Protein 5ZHZ (pdb70)

Foldseek 3Di:
DFEFAEDEPPCVVVLCVVLVGQAYEYEQDDLADLDQRDADPCQVVLQPDPHAYEYEQRQQQALLEPDCVRNVSSLVNQQSSQVNCVSNNHQEYEYEQHAYQDLVCLLSSLVSVQVSLVVHDHPHAYAYEAAQADGRGCHQDLVSVLVSCVRCLVSRHHYEYEPLRCQNSLHDLQCVLVSNCVRNVAHAEYAQFAAQDGGNNRDRHTAQQPPHDDPVVSSLVSCLSRVHYYYHHHDSPRSSVSRVVSCVSNVD

B-factor: mean 19.81, std 9.83, range [9.81, 64.37]

Organism: Mycobacterium tuberculosis (strain ATCC 25618 / H37Rv) (NCBI:txid83332)

Structure (mmCIF, N/CA/C/O backbone):
data_5ZHZ
#
_entry.id   5ZHZ
#
_cell.length_a   48.638
_cell.length_b   55.269
_cell.length_c   102.939
_cell.angle_alpha   90.00
_cell.angle_beta   90.00
_cell.angle_gamma   90.00
#
_symmetry.space_group_name_H-M   'P 21 21 21'
#
loop_
_entity.id
_entity.type
_entity.pdbx_description
1 polymer 'Probable endonuclease 4'
2 non-polymer 'SULFATE ION'
3 non-polymer 'ZINC ION'
4 water water
#
loop_
_atom_site.group_PDB
_atom_site.id
_atom_site.type_symbol
_atom_site.label_atom_id
_atom_site.label_alt_id
_atom_site.label_comp_id
_atom_site.label_asym_id
_atom_site.label_entity_id
_atom_site.label_seq_id
_atom_site.pdbx_PDB_ins_code
_atom_site.Cartn_x
_atom_site.Cartn_y
_atom_site.Cartn_z
_atom_site.occupancy
_atom_site.B_iso_or_equiv
_atom_site.auth_seq_id
_atom_site.auth_comp_id
_atom_site.auth_asym_id
_atom_site.auth_atom_id
_atom_site.pdbx_PDB_model_num
ATOM 1 N N . MET A 1 1 ? 17.089 -0.246 7.029 1.00 17.43 1 MET A N 1
ATOM 2 C CA . MET A 1 1 ? 18.186 -0.684 7.904 1.00 16.01 1 MET A CA 1
ATOM 3 C C . MET A 1 1 ? 19.212 -1.469 7.092 1.00 14.54 1 MET A C 1
ATOM 4 O O . MET A 1 1 ? 18.910 -1.931 5.987 1.00 16.15 1 MET A O 1
ATOM 9 N N . LEU A 1 2 ? 20.408 -1.646 7.625 1.00 13.18 2 LEU A N 1
ATOM 10 C CA . LEU A 1 2 ? 21.419 -2.482 6.996 1.00 13.14 2 LEU A CA 1
ATOM 11 C C . LEU A 1 2 ? 21.018 -3.945 7.178 1.00 12.68 2 LEU A C 1
ATOM 12 O O . LEU A 1 2 ? 20.557 -4.352 8.269 1.00 13.41 2 LEU A O 1
ATOM 17 N N . ILE A 1 3 ? 21.179 -4.727 6.117 1.00 12.66 3 ILE A N 1
ATOM 18 C CA . ILE A 1 3 ? 20.800 -6.122 6.129 1.00 12.54 3 ILE A CA 1
ATOM 19 C C . ILE A 1 3 ? 21.971 -6.933 5.615 1.00 11.69 3 ILE A C 1
ATOM 20 O O . ILE A 1 3 ? 22.517 -6.600 4.539 1.00 12.35 3 ILE A O 1
ATOM 25 N N . GLY A 1 4 ? 22.352 -7.987 6.329 1.00 11.89 4 GLY A N 1
ATOM 26 C CA . GLY A 1 4 ? 23.472 -8.801 5.909 1.00 11.95 4 GLY A CA 1
ATOM 27 C C . GLY A 1 4 ? 23.348 -10.204 6.470 1.00 11.02 4 GLY A C 1
ATOM 28 O O . GLY A 1 4 ? 22.252 -10.722 6.683 1.00 11.47 4 GLY A O 1
ATOM 29 N N . SER A 1 5 ? 24.492 -10.831 6.679 1.00 11.71 5 SER A N 1
ATOM 30 C CA . SER A 1 5 ? 24.497 -12.266 6.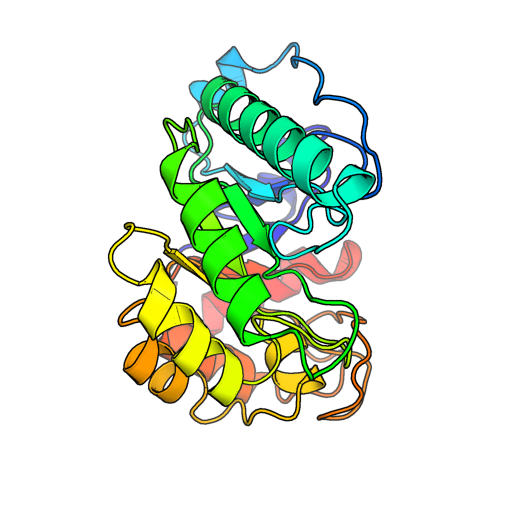914 1.00 12.19 5 SER A CA 1
ATOM 31 C C . SER A 1 5 ? 25.688 -12.656 7.783 1.00 10.96 5 SER A C 1
ATOM 32 O O . SER A 1 5 ? 26.695 -11.944 7.891 1.00 11.87 5 SER A O 1
ATOM 35 N N . HIS A 1 6 ? 25.573 -13.841 8.371 1.00 10.76 6 HIS A N 1
ATOM 36 C CA . HIS A 1 6 ? 26.704 -14.473 9.003 1.00 12.41 6 HIS A CA 1
ATOM 37 C C . HIS A 1 6 ? 27.483 -15.258 7.976 1.00 13.26 6 HIS A C 1
ATOM 38 O O . HIS A 1 6 ? 26.917 -16.194 7.388 1.00 16.92 6 HIS A O 1
ATOM 45 N N . VAL A 1 7 ? 28.783 -14.926 7.825 1.00 12.40 7 VAL A N 1
ATOM 46 C CA . VAL A 1 7 ? 29.671 -15.439 6.778 1.00 13.81 7 VAL A CA 1
ATOM 47 C C . VAL A 1 7 ? 30.865 -16.119 7.422 1.00 13.97 7 VAL A C 1
ATOM 48 O O . VAL A 1 7 ? 31.137 -15.976 8.615 1.00 13.54 7 VAL A O 1
ATOM 52 N N . SER A 1 8 ? 31.550 -16.896 6.601 1.00 15.57 8 SER A N 1
ATOM 53 C CA . SER A 1 8 ? 32.767 -17.505 7.050 1.00 16.90 8 SER A CA 1
ATOM 54 C C . SER A 1 8 ? 33.796 -16.429 7.414 1.00 17.41 8 SER A C 1
ATOM 55 O O . SER A 1 8 ? 33.815 -15.338 6.826 1.00 18.26 8 SER A O 1
ATOM 58 N N . PRO A 1 9 ? 34.699 -16.722 8.351 1.00 17.40 9 PRO A N 1
ATOM 59 C CA . PRO A 1 9 ? 35.739 -15.746 8.698 1.00 18.50 9 PRO A CA 1
ATOM 60 C C . PRO A 1 9 ? 36.795 -15.556 7.631 1.00 17.19 9 PRO A C 1
ATOM 61 O O . PRO A 1 9 ? 37.639 -14.676 7.794 1.00 18.55 9 PRO A O 1
ATOM 65 N N . THR A 1 10 ? 36.772 -16.337 6.564 1.00 15.70 10 THR A N 1
ATOM 66 C CA . THR A 1 10 ? 37.912 -16.361 5.656 1.00 16.60 10 THR A CA 1
ATOM 67 C C . THR A 1 10 ? 38.142 -15.040 4.915 1.00 16.71 10 THR A C 1
ATOM 68 O O . THR A 1 10 ? 39.274 -14.557 4.827 1.00 18.93 10 THR A O 1
ATOM 72 N N . ASP A 1 11 ? 37.106 -14.421 4.387 1.00 16.09 11 ASP A N 1
ATOM 73 C CA . ASP A 1 11 ? 37.283 -13.198 3.603 1.00 15.53 11 ASP A CA 1
ATOM 74 C C . ASP A 1 11 ? 35.975 -12.439 3.674 1.00 15.26 11 ASP A C 1
ATOM 75 O O . ASP A 1 11 ? 35.174 -12.458 2.739 1.00 15.60 11 ASP A O 1
ATOM 80 N N . PRO A 1 12 ? 35.702 -11.801 4.811 1.00 16.37 12 PRO A N 1
ATOM 81 C CA . PRO A 1 12 ? 34.379 -11.193 5.020 1.00 17.50 12 PRO A CA 1
ATOM 82 C C . PRO A 1 12 ? 33.999 -10.198 3.941 1.00 18.16 12 PRO A C 1
ATOM 83 O O . PRO A 1 12 ? 32.820 -10.106 3.566 1.00 18.75 12 PRO A O 1
ATOM 87 N N . LEU A 1 13 ? 34.955 -9.438 3.433 1.00 19.09 13 LEU A N 1
ATOM 88 C CA . LEU A 1 13 ? 34.594 -8.424 2.456 1.00 21.61 13 LEU A CA 1
ATOM 89 C C . LEU A 1 13 ? 34.132 -9.078 1.148 1.00 19.25 13 LEU A C 1
ATOM 90 O O . LEU A 1 13 ? 33.167 -8.626 0.527 1.00 18.81 13 LEU A O 1
ATOM 95 N N . ALA A 1 14 ? 34.785 -10.163 0.711 1.00 17.06 14 ALA A N 1
ATOM 96 C CA . ALA A 1 14 ? 34.346 -10.833 -0.519 1.00 16.07 14 ALA A CA 1
ATOM 97 C C . ALA A 1 14 ? 33.008 -11.521 -0.316 1.00 15.79 14 ALA A C 1
ATOM 98 O O . ALA A 1 14 ? 32.127 -11.461 -1.183 1.00 16.13 14 ALA A O 1
ATOM 100 N N . ALA A 1 15 ? 32.828 -12.157 0.836 1.00 15.46 15 ALA A N 1
ATOM 101 C CA . ALA A 1 15 ? 31.549 -12.794 1.111 1.00 15.99 15 ALA A CA 1
ATOM 102 C C . ALA A 1 15 ? 30.419 -11.782 1.149 1.00 16.05 15 ALA A C 1
ATOM 103 O O . ALA A 1 15 ? 29.334 -12.033 0.608 1.00 15.85 15 ALA A O 1
ATOM 105 N N . ALA A 1 16 ? 30.649 -10.625 1.767 1.00 15.02 16 ALA A N 1
ATOM 106 C CA . ALA A 1 16 ? 29.595 -9.623 1.832 1.00 15.76 16 ALA A CA 1
ATOM 107 C C . ALA A 1 16 ? 29.169 -9.224 0.429 1.00 16.00 16 ALA A C 1
ATOM 108 O O . ALA A 1 16 ? 27.976 -9.084 0.137 1.00 16.08 16 ALA A O 1
ATOM 110 N N . GLU A 1 17 ? 30.147 -8.975 -0.443 1.00 15.86 17 GLU A N 1
ATOM 111 C CA . GLU A 1 17 ? 29.797 -8.559 -1.793 1.00 16.72 17 GLU A CA 1
ATOM 112 C C . GLU A 1 17 ? 29.073 -9.663 -2.541 1.00 16.73 17 GLU A C 1
ATOM 113 O O . GLU A 1 17 ? 28.091 -9.389 -3.241 1.00 18.22 17 GLU A O 1
ATOM 119 N N . ALA A 1 18 ? 29.506 -10.911 -2.369 1.00 16.39 18 ALA A N 1
ATOM 120 C CA . ALA A 1 18 ? 28.816 -12.010 -3.037 1.00 18.29 18 ALA A CA 1
ATOM 121 C C . ALA A 1 18 ? 27.379 -12.155 -2.565 1.00 18.77 18 ALA A C 1
ATOM 122 O O . ALA A 1 18 ? 26.509 -12.539 -3.343 1.00 20.75 18 ALA A O 1
ATOM 124 N N . GLU A 1 19 ? 27.095 -11.829 -1.316 1.00 16.33 19 GLU A N 1
ATOM 125 C CA . GLU A 1 19 ? 25.752 -12.000 -0.772 1.00 16.35 19 GLU A CA 1
ATOM 126 C C . GLU A 1 19 ? 24.912 -10.743 -0.831 1.00 15.18 19 GLU A C 1
ATOM 127 O O . GLU A 1 19 ? 23.751 -10.797 -0.424 1.00 14.99 19 GLU A O 1
ATOM 133 N N . GLY A 1 20 ? 25.450 -9.635 -1.338 1.00 14.33 20 GLY A N 1
ATOM 134 C CA . GLY A 1 20 ? 24.733 -8.371 -1.299 1.00 15.02 20 GLY A CA 1
ATOM 135 C C . GLY A 1 20 ? 24.468 -7.902 0.110 1.00 14.11 20 GLY A C 1
ATOM 136 O O . GLY A 1 20 ? 23.438 -7.263 0.376 1.00 14.73 20 GLY A O 1
ATOM 137 N N . ALA A 1 21 ? 25.390 -8.183 1.026 1.00 13.32 21 ALA A N 1
ATOM 138 C CA . ALA A 1 21 ? 25.237 -7.840 2.446 1.00 12.74 21 ALA A CA 1
ATOM 139 C C . ALA A 1 21 ? 25.832 -6.468 2.736 1.00 13.77 21 ALA A C 1
ATOM 140 O O . ALA A 1 21 ? 26.934 -6.158 2.281 1.00 15.99 21 ALA A O 1
ATOM 142 N N . ASP A 1 22 ? 25.106 -5.674 3.525 1.00 12.91 22 ASP A N 1
ATOM 143 C CA . ASP A 1 22 ? 25.574 -4.378 3.986 1.00 14.29 22 ASP A CA 1
ATOM 144 C C . ASP A 1 22 ? 26.386 -4.474 5.241 1.00 13.69 22 ASP A C 1
ATOM 145 O O . ASP A 1 22 ? 27.024 -3.507 5.622 1.00 16.48 22 ASP A O 1
ATOM 150 N N . VAL A 1 23 ? 26.272 -5.580 5.950 1.00 12.79 23 VAL A N 1
ATOM 151 C CA . VAL A 1 23 ? 26.946 -5.840 7.214 1.00 13.01 23 VAL A CA 1
ATOM 152 C C . VAL A 1 23 ? 27.148 -7.338 7.240 1.00 12.13 23 VAL A C 1
ATOM 153 O O . VAL A 1 23 ? 26.418 -8.091 6.584 1.00 11.86 23 VAL A O 1
ATOM 157 N N . VAL A 1 24 ? 28.131 -7.790 8.011 1.00 11.78 24 VAL A N 1
ATOM 158 C CA . VAL A 1 24 ? 28.299 -9.232 8.192 1.00 11.90 24 VAL A CA 1
ATOM 159 C C . VAL A 1 24 ? 28.589 -9.534 9.652 1.00 11.72 24 VAL A C 1
ATOM 160 O O . VAL A 1 24 ? 28.945 -8.640 10.428 1.00 12.45 24 VAL A O 1
ATOM 164 N N . GLN A 1 25 ? 28.457 -10.807 10.010 1.00 10.97 25 GLN A N 1
ATOM 165 C CA . GLN A 1 25 ? 28.844 -11.282 11.330 1.00 10.75 25 GLN A CA 1
ATOM 166 C C . GLN A 1 25 ? 29.722 -12.517 11.140 1.00 10.93 25 GLN A C 1
ATOM 167 O O . GLN A 1 25 ? 29.451 -13.336 10.250 1.00 11.77 25 GLN A O 1
ATOM 173 N N . ILE A 1 26 ? 30.787 -12.627 11.941 1.00 11.02 26 ILE A N 1
ATOM 174 C CA . ILE A 1 26 ? 31.708 -13.758 11.876 1.00 11.40 26 ILE A CA 1
ATOM 175 C C . ILE A 1 26 ? 32.039 -14.239 13.280 1.00 11.43 26 ILE A C 1
ATOM 176 O O . ILE A 1 26 ? 31.910 -13.497 14.266 1.00 11.99 26 ILE A O 1
ATOM 181 N N . PHE A 1 27 ? 32.502 -15.471 13.356 1.00 12.20 27 PHE A N 1
ATOM 182 C CA . PHE A 1 27 ? 33.309 -15.937 14.478 1.00 12.74 27 PHE A CA 1
ATOM 183 C C . PHE A 1 27 ? 34.770 -15.699 14.185 1.00 13.20 27 PHE A C 1
ATOM 184 O O . PHE A 1 27 ? 35.226 -15.753 13.038 1.00 15.30 27 PHE A O 1
ATOM 192 N N . LEU A 1 28 ? 35.544 -15.442 15.249 1.00 13.27 28 LEU A N 1
ATOM 193 C CA . LEU A 1 28 ? 36.976 -15.254 15.048 1.00 16.18 28 LEU A CA 1
ATOM 194 C C . LEU A 1 28 ? 37.711 -16.577 14.880 1.00 20.24 28 LEU A C 1
ATOM 195 O O . LEU A 1 28 ? 38.723 -16.613 14.161 1.00 23.10 28 LEU A O 1
ATOM 200 N N . GLY A 1 29 ? 37.199 -17.654 15.477 1.00 21.43 29 GLY A N 1
ATOM 201 C CA . GLY A 1 29 ? 37.843 -18.952 15.540 1.00 22.73 29 GLY A CA 1
ATOM 202 C C . GLY A 1 29 ? 36.779 -19.996 15.334 1.00 23.47 29 GLY A C 1
ATOM 203 O O . GLY A 1 29 ? 35.694 -19.724 14.809 1.00 24.87 29 GLY A O 1
ATOM 204 N N . ASN A 1 30 ? 37.061 -21.190 15.788 1.00 23.19 30 ASN A N 1
ATOM 205 C CA . ASN A 1 30 ? 36.076 -22.248 15.723 1.00 23.24 30 ASN A CA 1
ATOM 206 C C . ASN A 1 30 ? 34.980 -21.863 16.686 1.00 23.35 30 ASN A C 1
ATOM 207 O O . ASN A 1 30 ? 35.271 -21.562 17.838 1.00 23.48 30 ASN A O 1
ATOM 212 N N . PRO A 1 31 ? 33.713 -21.857 16.264 1.00 23.08 31 PRO A N 1
ATOM 213 C CA . PRO A 1 31 ? 32.652 -21.436 17.180 1.00 23.46 31 PRO A CA 1
ATOM 214 C C . PRO A 1 31 ? 32.569 -22.234 18.488 1.00 24.15 31 PRO A C 1
ATOM 215 O O . PRO A 1 31 ? 32.106 -21.689 19.497 1.00 25.33 31 PRO A O 1
ATOM 219 N N . GLN A 1 32 ? 33.041 -23.480 18.521 1.00 24.66 32 GLN A N 1
ATOM 220 C CA . GLN A 1 32 ? 32.906 -24.401 19.657 1.00 29.34 32 GLN A CA 1
ATOM 221 C C . GLN A 1 32 ? 34.202 -24.605 20.429 1.00 31.76 32 GLN A C 1
ATOM 222 O O . GLN A 1 32 ? 34.323 -25.596 21.168 1.00 33.51 32 GLN A O 1
ATOM 228 N N . SER A 1 33 ? 35.168 -23.714 20.281 1.00 31.52 33 SER A N 1
ATOM 229 C CA . SER A 1 33 ? 36.486 -23.953 20.840 1.00 30.22 33 SER A CA 1
ATOM 230 C C . SER A 1 33 ? 36.801 -22.994 21.992 1.00 25.59 33 SER A C 1
ATOM 231 O O . SER A 1 33 ? 36.289 -21.887 22.056 1.00 24.60 33 SER A O 1
ATOM 234 N N . TRP A 1 34 ? 37.674 -23.453 22.882 1.00 22.30 34 TRP A N 1
ATOM 235 C CA . TRP A 1 34 ? 38.176 -22.666 24.010 1.00 20.13 34 TRP A CA 1
ATOM 236 C C . TRP A 1 34 ? 39.526 -22.047 23.746 1.00 19.44 34 TRP A C 1
ATOM 237 O O . TRP A 1 34 ? 40.073 -21.401 24.644 1.00 20.56 34 TRP A O 1
ATOM 248 N N . LYS A 1 35 ? 40.084 -22.213 22.553 1.00 19.49 35 LYS A N 1
ATOM 249 C CA . LYS A 1 35 ? 41.378 -21.617 22.247 1.00 21.00 35 LYS A CA 1
ATOM 250 C C . LYS A 1 35 ? 41.233 -20.124 22.009 1.00 20.66 35 LYS A C 1
ATOM 251 O O . LYS A 1 35 ? 40.224 -19.651 21.458 1.00 20.92 35 LYS A O 1
ATOM 257 N N . ALA A 1 36 ? 42.229 -19.373 22.433 1.00 20.72 36 ALA A N 1
ATOM 258 C CA . ALA A 1 36 ? 42.133 -17.925 22.270 1.00 21.14 36 ALA A CA 1
ATOM 259 C C . ALA A 1 36 ? 42.079 -17.566 20.781 1.00 20.62 36 ALA A C 1
ATOM 260 O O . ALA A 1 36 ? 42.752 -18.206 19.966 1.00 20.64 36 ALA A O 1
ATOM 262 N N . PRO A 1 37 ? 41.320 -16.537 20.394 1.00 19.63 37 PRO A N 1
ATOM 263 C CA . PRO A 1 37 ? 41.307 -16.124 18.983 1.00 20.14 37 PRO A CA 1
ATOM 264 C C . PRO A 1 37 ? 42.695 -15.684 18.579 1.00 21.41 37 PRO A C 1
ATOM 265 O O . PRO A 1 37 ? 43.412 -15.049 19.363 1.00 22.27 37 PRO A O 1
ATOM 269 N N . LYS A 1 38 ? 43.077 -16.044 17.358 1.00 22.05 38 LYS A N 1
ATOM 270 C CA . LYS A 1 38 ? 44.408 -15.832 16.781 1.00 24.45 38 LYS A CA 1
ATOM 271 C C . LYS A 1 38 ? 44.428 -14.511 16.009 1.00 22.49 38 LYS A C 1
ATOM 272 O O . LYS A 1 38 ? 43.442 -14.163 15.354 1.00 21.65 38 LYS A O 1
ATOM 278 N N . PRO A 1 39 ? 45.498 -13.728 16.051 1.00 22.54 39 PRO A N 1
ATOM 279 C CA . PRO A 1 39 ? 45.541 -12.496 15.229 1.00 21.99 39 PRO A CA 1
ATOM 280 C C . PRO A 1 39 ? 45.472 -12.814 13.746 1.00 20.66 39 PRO A C 1
ATOM 281 O O . PRO A 1 39 ? 45.856 -13.903 13.300 1.00 22.31 39 PRO A O 1
ATOM 285 N N . ARG A 1 40 ? 44.923 -11.876 12.983 1.00 18.60 40 ARG A N 1
ATOM 286 C CA . ARG A 1 40 ? 44.720 -12.080 11.549 1.00 17.24 40 ARG A CA 1
ATOM 287 C C . ARG A 1 40 ? 45.683 -11.240 10.747 1.00 17.05 40 ARG A C 1
ATOM 288 O O . ARG A 1 40 ? 45.917 -10.087 11.074 1.00 17.31 40 ARG A O 1
ATOM 296 N N . ASP A 1 41 ? 46.195 -11.803 9.661 1.00 17.26 41 ASP A N 1
ATOM 297 C CA . ASP A 1 41 ? 47.093 -11.012 8.827 1.00 18.20 41 ASP A CA 1
ATOM 298 C C . ASP A 1 41 ? 46.380 -9.865 8.134 1.00 16.70 41 ASP A C 1
ATOM 299 O O . ASP A 1 41 ? 47.049 -8.906 7.732 1.00 17.96 41 ASP A O 1
ATOM 304 N N . ASP A 1 42 ? 45.057 -9.926 8.011 1.00 15.28 42 ASP A N 1
ATOM 305 C CA . ASP A 1 42 ? 44.290 -8.878 7.357 1.00 15.05 42 ASP A CA 1
ATOM 306 C C . ASP A 1 42 ? 43.682 -7.879 8.324 1.00 15.56 42 ASP A C 1
ATOM 307 O O . ASP A 1 42 ? 42.792 -7.124 7.920 1.00 15.55 42 ASP A O 1
ATOM 312 N N . ALA A 1 43 ? 44.133 -7.835 9.578 1.00 16.19 43 ALA A N 1
ATOM 313 C CA . ALA A 1 43 ? 43.447 -7.006 10.559 1.00 17.06 43 ALA A CA 1
ATOM 314 C C . ALA A 1 43 ? 43.389 -5.539 10.132 1.00 17.45 43 ALA A C 1
ATOM 315 O O . ALA A 1 43 ? 42.351 -4.888 10.282 1.00 17.95 43 ALA A O 1
ATOM 317 N N . ALA A 1 44 ? 44.509 -4.975 9.663 1.00 19.03 44 ALA A N 1
ATOM 318 C CA . ALA A 1 44 ? 44.504 -3.558 9.333 1.00 20.35 44 ALA A CA 1
ATOM 319 C C . ALA A 1 44 ? 43.524 -3.264 8.204 1.00 20.25 44 ALA A C 1
ATOM 320 O O . ALA A 1 44 ? 42.855 -2.221 8.209 1.00 21.16 44 ALA A O 1
ATOM 322 N N . ALA A 1 45 ? 43.423 -4.164 7.229 1.00 20.43 45 ALA A N 1
ATOM 323 C CA . ALA A 1 45 ? 42.485 -3.960 6.128 1.00 20.67 45 ALA A CA 1
ATOM 324 C C . ALA A 1 45 ? 41.043 -4.029 6.603 1.00 18.97 45 ALA A C 1
ATOM 325 O O . ALA A 1 45 ? 40.209 -3.218 6.200 1.00 20.43 45 ALA A O 1
ATOM 327 N N . LEU A 1 46 ? 40.727 -4.985 7.471 1.00 16.90 46 LEU A N 1
ATOM 328 C CA . LEU A 1 46 ? 39.377 -5.047 8.031 1.00 16.47 46 LEU A CA 1
ATOM 329 C C . LEU A 1 46 ? 39.077 -3.802 8.850 1.00 17.28 46 LEU A C 1
ATOM 330 O O . LEU A 1 46 ? 37.977 -3.236 8.773 1.00 18.01 46 LEU A O 1
ATOM 335 N N . LYS A 1 47 ? 40.043 -3.337 9.644 1.00 18.45 47 LYS A N 1
ATOM 336 C CA . LYS A 1 47 ? 39.774 -2.181 10.483 1.00 20.73 47 LYS A CA 1
ATOM 337 C C . LYS A 1 47 ? 39.546 -0.938 9.630 1.00 21.17 47 LYS A C 1
ATOM 338 O O . LYS A 1 47 ? 38.731 -0.084 9.982 1.00 21.89 47 LYS A O 1
ATOM 344 N N . ALA A 1 48 ? 40.262 -0.814 8.510 1.00 21.73 48 ALA A N 1
ATOM 345 C CA . ALA A 1 48 ? 40.110 0.347 7.643 1.00 23.09 48 ALA A CA 1
ATOM 346 C C . ALA A 1 48 ? 38.844 0.299 6.797 1.00 23.94 48 ALA A C 1
ATOM 347 O O . ALA A 1 48 ? 38.381 1.352 6.344 1.00 25.15 48 ALA A O 1
ATOM 349 N N . ALA A 1 49 ? 38.286 -0.879 6.552 1.00 23.99 49 ALA A N 1
ATOM 350 C CA . ALA A 1 49 ? 37.177 -1.010 5.615 1.00 24.15 49 ALA A CA 1
ATOM 351 C C . ALA A 1 49 ? 35.896 -0.433 6.218 1.00 22.87 49 ALA A C 1
ATOM 352 O O . ALA A 1 49 ? 35.708 -0.398 7.431 1.00 22.97 49 ALA A O 1
ATOM 354 N N . THR A 1 50 ? 34.988 -0.024 5.342 1.00 21.81 50 THR A N 1
ATOM 355 C CA . THR A 1 50 ? 33.749 0.557 5.809 1.00 22.82 50 THR A CA 1
ATOM 356 C C . THR A 1 50 ? 32.727 -0.492 6.220 1.00 20.94 50 THR A C 1
ATOM 357 O O . THR A 1 50 ? 31.852 -0.181 7.033 1.00 21.21 50 THR A O 1
ATOM 361 N N . LEU A 1 51 ? 32.826 -1.716 5.696 1.00 19.90 51 LEU A N 1
ATOM 362 C CA . LEU A 1 51 ? 31.841 -2.749 5.991 1.00 18.59 51 LEU A CA 1
ATOM 363 C C . LEU A 1 51 ? 31.775 -3.007 7.492 1.00 16.43 51 LEU A C 1
ATOM 364 O O . LEU A 1 51 ? 32.797 -3.364 8.083 1.00 17.11 51 LEU A O 1
ATOM 369 N N . PRO A 1 52 ? 30.614 -2.867 8.135 1.00 15.81 52 PRO A N 1
ATOM 370 C CA . PRO A 1 52 ? 30.526 -3.226 9.566 1.00 15.19 52 PRO A CA 1
ATOM 371 C C . PRO A 1 52 ? 30.575 -4.729 9.737 1.00 13.33 52 PRO A C 1
ATOM 372 O O . PRO A 1 52 ? 29.845 -5.467 9.081 1.00 13.33 52 PRO A O 1
ATOM 376 N N . ILE A 1 53 ? 31.426 -5.170 10.651 1.00 13.16 53 ILE A N 1
ATOM 377 C CA . ILE A 1 53 ? 31.628 -6.576 10.961 1.00 12.58 53 ILE A CA 1
ATOM 378 C C . ILE A 1 53 ? 31.266 -6.780 12.427 1.00 11.59 53 ILE A C 1
ATOM 379 O O . ILE A 1 53 ? 31.891 -6.188 13.330 1.00 12.45 53 ILE A O 1
ATOM 384 N N . TYR A 1 54 ? 30.268 -7.597 12.683 1.00 11.22 54 TYR A N 1
ATOM 385 C CA . TYR A 1 54 ? 29.897 -8.012 14.029 1.00 10.82 54 TYR A CA 1
ATOM 386 C C . TYR A 1 54 ? 30.644 -9.307 14.321 1.00 10.64 54 TYR A C 1
ATOM 387 O O . TYR A 1 54 ? 30.866 -10.126 13.418 1.00 11.55 54 TYR A O 1
ATOM 396 N N . VAL A 1 55 ? 31.023 -9.506 15.594 1.00 10.26 55 VAL A N 1
ATOM 397 C CA . VAL A 1 55 ? 31.741 -10.694 16.028 1.00 10.58 55 VAL A CA 1
ATOM 398 C C . VAL A 1 55 ? 30.879 -11.484 16.984 1.00 10.51 55 VAL A C 1
ATOM 399 O O . VAL A 1 55 ? 30.477 -10.956 18.032 1.00 11.66 55 VAL A O 1
ATOM 403 N N . HIS A 1 56 ? 30.612 -12.740 16.669 1.00 10.69 56 HIS A N 1
ATOM 404 C CA . HIS A 1 56 ? 29.926 -13.618 17.595 1.00 10.79 56 HIS A CA 1
ATOM 405 C C . HIS A 1 56 ? 30.941 -14.272 18.527 1.00 10.68 56 HIS A C 1
ATOM 406 O O . HIS A 1 56 ? 31.913 -14.868 18.052 1.00 11.58 56 HIS A O 1
ATOM 413 N N . ALA A 1 57 ? 30.757 -14.129 19.843 1.00 10.88 57 ALA A N 1
ATOM 414 C CA . ALA A 1 57 ? 31.664 -14.761 20.776 1.00 11.23 57 ALA A CA 1
ATOM 415 C C . ALA A 1 57 ? 31.427 -16.281 20.778 1.00 11.45 57 ALA A C 1
ATOM 416 O O . ALA A 1 57 ? 30.326 -16.743 20.474 1.00 11.47 57 ALA A O 1
ATOM 418 N N . PRO A 1 58 ? 32.443 -17.073 21.124 1.00 11.73 58 PRO A N 1
ATOM 419 C CA . PRO A 1 58 ? 32.302 -18.539 21.097 1.00 12.36 58 PRO A CA 1
ATOM 420 C C . PRO A 1 58 ? 31.092 -19.025 21.905 1.00 12.43 58 PRO A C 1
ATOM 421 O O . PRO A 1 58 ? 30.759 -18.500 22.969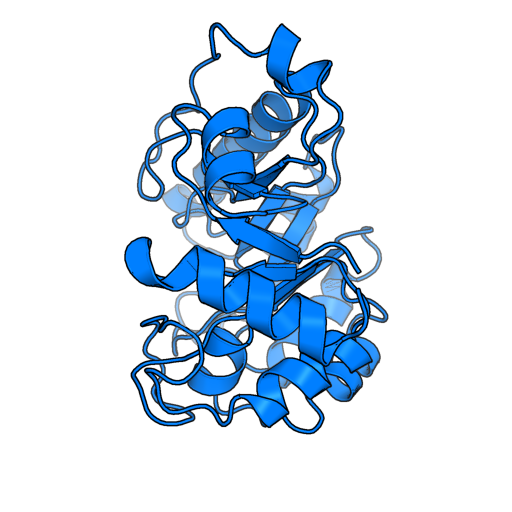 1.00 12.88 58 PRO A O 1
ATOM 425 N N . TYR A 1 59 ? 30.442 -20.065 21.387 1.00 13.00 59 TYR A N 1
ATOM 426 C CA . TYR A 1 59 ? 29.183 -20.567 21.933 1.00 15.64 59 TYR A CA 1
ATOM 427 C C . TYR A 1 59 ? 29.300 -21.120 23.340 1.00 17.37 59 TYR A C 1
ATOM 428 O O . TYR A 1 59 ? 28.297 -21.141 24.066 1.00 19.95 59 TYR A O 1
ATOM 437 N N . LEU A 1 60 ? 30.483 -21.587 23.749 1.00 17.89 60 LEU A N 1
ATOM 438 C CA . LEU A 1 60 ? 30.622 -22.203 25.064 1.00 19.60 60 LEU A CA 1
ATOM 439 C C . LEU A 1 60 ? 30.722 -21.210 26.201 1.00 17.25 60 LEU A C 1
ATOM 440 O O . LEU A 1 60 ? 30.750 -21.626 27.363 1.00 18.03 60 LEU A O 1
ATOM 445 N N . ILE A 1 61 ? 30.825 -19.944 25.917 1.00 14.59 61 ILE A N 1
ATOM 446 C CA . ILE A 1 61 ? 30.866 -18.950 26.998 1.00 13.92 61 ILE A CA 1
ATOM 447 C C . ILE A 1 61 ? 29.579 -19.064 27.793 1.00 12.83 61 ILE A C 1
ATOM 448 O O . ILE A 1 61 ? 28.483 -18.894 27.244 1.00 13.60 61 ILE A O 1
ATOM 453 N N . ASN A 1 62 ? 29.701 -19.304 29.098 1.00 12.21 62 ASN A N 1
ATOM 454 C CA . ASN A 1 62 ? 28.547 -19.334 29.988 1.00 12.06 62 ASN A CA 1
ATOM 455 C C . ASN A 1 62 ? 28.877 -18.498 31.213 1.00 12.10 62 ASN A C 1
ATOM 456 O O . ASN A 1 62 ? 29.405 -19.005 32.218 1.00 12.28 62 ASN A O 1
ATOM 461 N N . LEU A 1 63 ? 28.534 -17.210 31.158 1.00 11.93 63 LEU A N 1
ATOM 462 C CA . LEU A 1 63 ? 28.896 -16.323 32.256 1.00 12.76 63 LEU A CA 1
ATOM 463 C C . LEU A 1 63 ? 28.087 -16.616 33.502 1.00 13.47 63 LEU A C 1
ATOM 464 O O . LEU A 1 63 ? 28.495 -16.178 34.588 1.00 15.99 63 LEU A O 1
ATOM 469 N N . ALA A 1 64 ? 26.980 -17.361 33.385 1.00 12.16 64 ALA A N 1
ATOM 470 C CA . ALA A 1 64 ? 26.115 -17.643 34.522 1.00 12.46 64 ALA A CA 1
ATOM 471 C C . ALA A 1 64 ? 26.497 -18.925 35.254 1.00 12.44 64 ALA A C 1
ATOM 472 O O . ALA A 1 64 ? 25.907 -19.210 36.293 1.00 13.40 64 ALA A O 1
ATOM 474 N N . SER A 1 65 ? 27.465 -19.692 34.765 1.00 12.22 65 SER A N 1
ATOM 475 C CA . SER A 1 65 ? 27.711 -21.009 35.340 1.00 12.83 65 SER A CA 1
ATOM 476 C C . SER A 1 65 ? 28.211 -20.918 36.776 1.00 13.09 65 SER A C 1
ATOM 477 O O . SER A 1 65 ? 29.085 -20.105 37.096 1.00 14.07 65 SER A O 1
ATOM 480 N N . ALA A 1 66 ? 27.692 -21.827 37.605 1.00 13.84 66 ALA A N 1
ATOM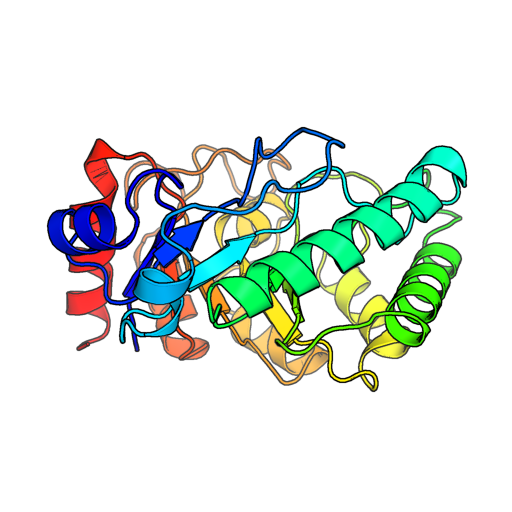 481 C CA . ALA A 1 66 ? 28.212 -22.015 38.957 1.00 15.21 66 ALA A CA 1
ATOM 482 C C . ALA A 1 66 ? 29.551 -22.721 38.926 1.00 15.39 66 ALA A C 1
ATOM 483 O O . ALA A 1 66 ? 30.262 -22.738 39.952 1.00 16.24 66 ALA A O 1
ATOM 485 N N . ASN A 1 67 ? 29.868 -23.426 37.845 1.00 15.14 67 ASN A N 1
ATOM 486 C CA . ASN A 1 67 ? 31.119 -24.166 37.735 1.00 15.05 67 ASN A CA 1
ATOM 487 C C . ASN A 1 67 ? 32.262 -23.216 37.450 1.00 14.92 67 ASN A C 1
ATOM 488 O O . ASN A 1 67 ? 32.323 -22.594 36.389 1.00 13.83 67 ASN A O 1
ATOM 493 N N . ASN A 1 68 ? 33.193 -23.117 38.395 1.00 16.33 68 ASN A N 1
ATOM 494 C CA . ASN A 1 68 ? 34.328 -22.224 38.218 1.00 18.03 68 ASN A CA 1
ATOM 495 C C . ASN A 1 68 ? 35.143 -22.573 36.983 1.00 15.82 68 ASN A C 1
ATOM 496 O O . ASN A 1 68 ? 35.752 -21.671 36.365 1.00 16.07 68 ASN A O 1
ATOM 501 N N . ARG A 1 69 ? 35.175 -23.863 36.624 1.00 14.59 69 ARG A N 1
ATOM 502 C CA . ARG A 1 69 ? 35.947 -24.309 35.484 1.00 14.78 69 ARG A CA 1
ATOM 503 C C . ARG A 1 69 ? 35.286 -23.923 34.180 1.00 14.30 69 ARG A C 1
ATOM 504 O O . ARG A 1 69 ? 35.895 -24.110 33.115 1.00 15.55 69 ARG A O 1
ATOM 512 N N . VAL A 1 70 ? 34.050 -23.428 34.230 1.00 13.22 70 VAL A N 1
ATOM 513 C CA . VAL A 1 70 ? 33.374 -22.839 33.082 1.00 13.67 70 VAL A CA 1
ATOM 514 C C . VAL A 1 70 ? 33.396 -21.339 33.169 1.00 13.01 70 VAL A C 1
ATOM 515 O O . VAL A 1 70 ? 33.716 -20.649 32.190 1.00 13.25 70 VAL A O 1
ATOM 519 N N . ARG A 1 71 ? 33.018 -20.797 34.329 1.00 14.24 71 ARG A N 1
ATOM 520 C CA . ARG A 1 71 ? 32.790 -19.372 34.444 1.00 16.00 71 ARG A CA 1
ATOM 521 C C . ARG A 1 71 ? 34.083 -18.604 34.219 1.00 16.74 71 ARG A C 1
ATOM 522 O O . ARG A 1 71 ? 34.095 -17.580 33.519 1.00 17.19 71 ARG A O 1
ATOM 530 N N . ILE A 1 72 ? 35.188 -19.073 34.776 1.00 17.23 72 ILE A N 1
ATOM 531 C CA . ILE A 1 72 ? 36.429 -18.327 34.701 1.00 18.77 72 ILE A CA 1
ATOM 532 C C . ILE A 1 72 ? 36.979 -18.347 33.269 1.00 17.07 72 ILE A C 1
ATOM 533 O O . ILE A 1 72 ? 37.302 -17.277 32.717 1.00 16.94 72 ILE A O 1
ATOM 538 N N . PRO A 1 73 ? 37.079 -19.508 32.604 1.00 16.28 73 PRO A N 1
ATOM 539 C CA . PRO A 1 73 ? 37.476 -19.477 31.190 1.00 16.00 73 PRO A CA 1
ATOM 540 C C . PRO A 1 73 ? 36.496 -18.725 30.301 1.00 14.17 73 PRO A C 1
ATOM 541 O O . PRO A 1 73 ? 36.897 -18.116 29.300 1.00 14.11 73 PRO A O 1
ATOM 545 N N . SER A 1 74 ? 35.204 -18.747 30.630 1.00 13.25 74 SER A N 1
ATOM 546 C CA . SER A 1 74 ? 34.239 -17.972 29.859 1.00 12.07 74 SER A CA 1
ATOM 547 C C . SER A 1 74 ? 34.566 -16.491 29.901 1.00 11.92 74 SER A C 1
ATOM 548 O O . SER A 1 74 ? 34.520 -15.809 28.868 1.00 12.47 74 SER A O 1
ATOM 551 N N . ARG A 1 75 ? 34.836 -15.949 31.097 1.00 12.45 75 ARG A N 1
ATOM 552 C CA . ARG A 1 75 ? 35.194 -14.530 31.172 1.00 12.70 75 ARG A CA 1
ATOM 553 C C . ARG A 1 75 ? 36.456 -14.263 30.376 1.00 13.20 75 ARG A C 1
ATOM 554 O O . ARG A 1 75 ? 36.559 -13.235 29.705 1.00 13.48 75 ARG A O 1
ATOM 562 N N . LYS A 1 76 ? 37.432 -15.162 30.449 1.00 13.20 76 LYS A N 1
ATOM 563 C CA . LYS A 1 76 ? 38.703 -14.909 29.780 1.00 14.33 76 LYS A CA 1
ATOM 564 C C . LYS A 1 76 ? 38.555 -14.908 28.268 1.00 13.37 76 LYS A C 1
ATOM 565 O O . LYS A 1 76 ? 39.071 -14.020 27.579 1.00 13.79 76 LYS A O 1
ATOM 571 N N . ILE A 1 77 ? 37.828 -15.891 27.722 1.00 13.22 77 ILE A N 1
ATOM 572 C CA . ILE A 1 77 ? 37.645 -15.901 26.271 1.00 13.09 77 ILE A CA 1
ATOM 573 C C . ILE A 1 77 ? 36.769 -14.751 25.823 1.00 12.40 77 ILE A C 1
ATOM 574 O O . ILE A 1 77 ? 36.958 -14.237 24.727 1.00 12.76 77 ILE A O 1
ATOM 579 N N . LEU A 1 78 ? 35.813 -14.301 26.648 1.00 12.59 78 LEU A N 1
ATOM 580 C CA . LEU A 1 78 ? 35.060 -13.116 26.255 1.00 12.43 78 LEU A CA 1
ATOM 581 C C . LEU A 1 78 ? 35.985 -11.906 26.190 1.00 12.46 78 LEU A C 1
ATOM 582 O O . LEU A 1 78 ? 35.899 -11.121 25.251 1.00 12.47 78 LEU A O 1
ATOM 587 N N . GLN A 1 79 ? 36.880 -11.739 27.173 1.00 13.23 79 GLN A N 1
ATOM 588 C CA . GLN A 1 79 ? 37.848 -10.643 27.133 1.00 13.66 79 GLN A CA 1
ATOM 589 C C . GLN A 1 79 ? 38.694 -10.718 25.869 1.00 12.55 79 GLN A C 1
ATOM 590 O O . GLN A 1 79 ? 38.895 -9.719 25.167 1.00 13.10 79 GLN A O 1
ATOM 596 N N . GLU A 1 80 ? 39.199 -11.910 25.576 1.00 12.93 80 GLU A N 1
ATOM 597 C CA . GLU A 1 80 ? 40.048 -12.070 24.410 1.00 13.14 80 GLU A CA 1
ATOM 598 C C . GLU A 1 80 ? 39.278 -11.788 23.125 1.00 12.29 80 GLU A C 1
ATOM 599 O O . GLU A 1 80 ? 39.830 -11.221 22.163 1.00 12.54 80 GLU A O 1
ATOM 605 N N . THR A 1 81 ? 38.008 -12.210 23.086 1.00 11.92 81 THR A N 1
ATOM 606 C CA . THR A 1 81 ? 37.175 -11.958 21.915 1.00 11.53 81 THR A CA 1
ATOM 607 C C . THR A 1 81 ? 36.966 -10.464 21.716 1.00 11.57 81 THR A C 1
ATOM 608 O O . THR A 1 81 ? 37.038 -9.960 20.589 1.00 11.82 81 THR A O 1
ATOM 612 N N . CYS A 1 82 ? 36.708 -9.721 22.799 1.00 11.62 82 CYS A N 1
ATOM 613 C CA . CYS A 1 82 ? 36.506 -8.276 22.658 1.00 11.71 82 CYS A CA 1
ATOM 614 C C . CYS A 1 82 ? 37.777 -7.595 22.188 1.00 11.50 82 CYS A C 1
ATOM 615 O O . CYS A 1 82 ? 37.724 -6.678 21.359 1.00 12.22 82 CYS A O 1
ATOM 618 N N . ALA A 1 83 ? 38.938 -8.028 22.691 1.00 12.29 83 ALA A N 1
ATOM 619 C CA . ALA A 1 83 ? 40.195 -7.436 22.240 1.00 13.43 83 ALA A CA 1
ATOM 620 C C . ALA A 1 83 ? 40.434 -7.730 20.757 1.00 13.26 83 ALA A C 1
ATOM 621 O O . ALA A 1 83 ? 40.815 -6.842 19.985 1.00 13.74 83 ALA A O 1
ATOM 623 N N . ALA A 1 84 ? 40.189 -8.978 20.335 1.00 13.23 84 ALA A N 1
ATOM 624 C CA . ALA A 1 84 ? 40.380 -9.366 18.939 1.00 13.61 84 ALA A CA 1
ATOM 625 C C . ALA A 1 84 ? 39.377 -8.659 18.041 1.00 13.09 84 ALA A C 1
ATOM 626 O O . ALA A 1 84 ? 39.708 -8.307 16.898 1.00 14.22 84 ALA A O 1
ATOM 628 N N . ALA A 1 85 ? 38.157 -8.441 18.518 1.00 12.22 85 ALA A N 1
ATOM 629 C CA . ALA A 1 85 ? 37.177 -7.685 17.764 1.00 12.41 85 ALA A CA 1
ATOM 630 C C . ALA A 1 85 ? 37.622 -6.237 17.574 1.00 13.00 85 ALA A C 1
ATOM 631 O O . ALA A 1 85 ? 37.488 -5.673 16.478 1.00 13.18 85 ALA A O 1
ATOM 633 N N . ALA A 1 86 ? 38.156 -5.616 18.618 1.00 13.10 86 ALA A N 1
ATOM 634 C CA . ALA A 1 86 ? 38.673 -4.257 18.482 1.00 13.75 86 ALA A CA 1
ATOM 635 C C . ALA A 1 86 ? 39.798 -4.229 17.465 1.00 14.05 86 ALA A C 1
ATOM 636 O O . ALA A 1 86 ? 39.928 -3.263 16.697 1.00 15.19 86 ALA A O 1
ATOM 638 N N . ASP A 1 87 ? 40.627 -5.279 17.420 1.00 14.48 87 ASP A N 1
ATOM 639 C CA . ASP A 1 87 ? 41.757 -5.317 16.475 1.00 16.00 87 ASP A CA 1
ATOM 640 C C . ASP A 1 87 ? 41.304 -5.281 15.014 1.00 15.74 87 ASP A C 1
ATOM 641 O O . ASP A 1 87 ? 42.086 -4.870 14.150 1.00 17.52 87 ASP A O 1
ATOM 646 N N . ILE A 1 88 ? 40.089 -5.742 14.714 1.00 14.67 88 ILE A N 1
ATOM 647 C CA . ILE A 1 88 ? 39.570 -5.693 13.352 1.00 14.92 88 ILE A CA 1
ATOM 648 C C . ILE A 1 88 ? 38.559 -4.579 13.172 1.00 14.35 88 ILE A C 1
ATOM 649 O O . ILE A 1 88 ? 37.923 -4.489 12.131 1.00 15.71 88 ILE A O 1
ATOM 654 N N . GLY A 1 89 ? 38.421 -3.700 14.157 1.00 14.34 89 GLY A N 1
ATOM 655 C CA . GLY A 1 89 ? 37.477 -2.610 14.042 1.00 14.88 89 GLY A CA 1
ATOM 656 C C . GLY A 1 89 ? 36.027 -3.062 14.013 1.00 14.17 89 GLY A C 1
ATOM 657 O O . GLY A 1 89 ? 35.194 -2.447 13.355 1.00 14.96 89 GLY A O 1
ATOM 658 N N . ALA A 1 90 ? 35.684 -4.095 14.792 1.00 13.75 90 ALA A N 1
ATOM 659 C CA . ALA A 1 90 ? 34.338 -4.652 14.773 1.00 12.88 90 ALA A CA 1
ATOM 660 C C . ALA A 1 90 ? 33.303 -3.676 15.308 1.00 12.76 90 ALA A C 1
ATOM 661 O O . ALA A 1 90 ? 33.558 -2.812 16.152 1.00 13.99 90 ALA A O 1
ATOM 663 N N . ALA A 1 91 ? 32.070 -3.867 14.852 1.00 11.89 91 ALA A N 1
ATOM 664 C CA . ALA A 1 91 ? 30.950 -3.048 15.305 1.00 12.49 91 ALA A CA 1
ATOM 665 C C . ALA A 1 91 ? 30.509 -3.409 16.712 1.00 12.48 91 ALA A C 1
ATOM 666 O O . ALA A 1 91 ? 30.206 -2.523 17.514 1.00 13.85 91 ALA A O 1
ATOM 668 N N . ALA A 1 92 ? 30.441 -4.690 17.042 1.00 11.98 92 ALA A N 1
ATOM 669 C CA . ALA A 1 92 ? 30.004 -5.150 18.365 1.00 11.75 92 ALA A CA 1
ATOM 670 C C . ALA A 1 92 ? 30.354 -6.626 18.464 1.00 11.30 92 ALA A C 1
ATOM 671 O O . ALA A 1 92 ? 30.643 -7.298 17.464 1.00 11.81 92 ALA A O 1
ATOM 673 N N . VAL A 1 93 ? 30.290 -7.128 19.701 1.00 11.19 93 VAL A N 1
ATOM 674 C CA . VAL A 1 93 ? 30.427 -8.555 20.028 1.00 10.52 93 VAL A CA 1
ATOM 675 C C . VAL A 1 93 ? 29.105 -9.061 20.567 1.00 10.70 93 VAL A C 1
ATOM 676 O O . VAL A 1 93 ? 28.478 -8.396 21.399 1.00 11.45 93 VAL A O 1
ATOM 680 N N . ILE A 1 94 ? 28.671 -10.231 20.105 1.00 10.39 94 ILE A N 1
ATOM 681 C CA . ILE A 1 94 ? 27.421 -10.842 20.528 1.00 10.50 94 ILE A CA 1
ATOM 682 C C . ILE A 1 94 ? 27.742 -12.057 21.382 1.00 10.72 94 ILE A C 1
ATOM 683 O O . ILE A 1 94 ? 28.546 -12.897 20.987 1.00 11.42 94 ILE A O 1
ATOM 688 N N . VAL A 1 95 ? 27.081 -12.184 22.529 1.00 10.49 95 VAL A N 1
ATOM 689 C CA . VAL A 1 95 ? 27.305 -13.334 23.411 1.00 10.86 95 VAL A CA 1
ATOM 690 C C . VAL A 1 95 ? 25.950 -13.851 23.882 1.00 10.96 95 VAL A C 1
ATOM 691 O O . VAL A 1 95 ? 25.040 -13.079 24.198 1.00 10.96 95 VAL A O 1
ATOM 695 N N . HIS A 1 96 ? 25.804 -15.159 23.922 1.00 10.73 96 HIS A N 1
ATOM 696 C CA . HIS A 1 96 ? 24.572 -15.770 24.377 1.00 10.74 96 HIS A CA 1
ATOM 697 C C . HIS A 1 96 ? 24.372 -15.572 25.880 1.00 11.01 96 HIS A C 1
ATOM 698 O O . HIS A 1 96 ? 25.323 -15.413 26.658 1.00 11.80 96 HIS A O 1
ATOM 705 N N . GLY A 1 97 ? 23.092 -15.637 26.286 1.00 11.44 97 GLY A N 1
ATOM 706 C CA . GLY A 1 97 ? 22.746 -15.450 27.699 1.00 12.31 97 GLY A CA 1
ATOM 707 C C . GLY A 1 97 ? 23.295 -16.475 28.675 1.00 11.89 97 GLY A C 1
ATOM 708 O O . GLY A 1 97 ? 23.379 -16.161 29.870 1.00 12.84 97 GLY A O 1
ATOM 709 N N . GLY A 1 98 ? 23.609 -17.682 28.241 1.00 11.37 98 GLY A N 1
ATOM 710 C CA . GLY A 1 98 ? 24.106 -18.668 29.201 1.00 11.96 98 GLY A CA 1
ATOM 711 C C . GLY A 1 98 ? 22.982 -19.273 30.017 1.00 11.23 98 GLY A C 1
ATOM 712 O O . GLY A 1 98 ? 21.787 -19.110 29.725 1.00 11.17 98 GLY A O 1
ATOM 713 N N . HIS A 1 99 ? 23.356 -20.010 31.057 1.00 11.52 99 HIS A N 1
ATOM 714 C CA . HIS A 1 99 ? 22.384 -20.825 31.793 1.00 11.76 99 HIS A CA 1
ATOM 715 C C . HIS A 1 99 ? 22.996 -21.281 33.107 1.00 11.53 99 HIS A C 1
ATOM 716 O O . HIS A 1 99 ? 24.210 -21.233 33.295 1.00 12.68 99 HIS A O 1
ATOM 723 N N . VAL A 1 100 ? 22.135 -21.785 33.989 1.00 11.96 100 VAL A N 1
ATOM 724 C CA . VAL A 1 100 ? 22.604 -22.422 35.224 1.00 12.14 100 VAL A CA 1
ATOM 725 C C . VAL A 1 100 ? 22.293 -23.907 35.145 1.00 12.83 100 VAL A C 1
ATOM 726 O O . VAL A 1 100 ? 21.785 -24.391 34.132 1.00 13.58 100 VAL A O 1
ATOM 730 N N . ALA A 1 101 ? 22.552 -24.650 36.230 1.00 13.29 101 ALA A N 1
ATOM 731 C CA . ALA A 1 101 ? 22.481 -26.100 36.152 1.00 14.03 101 ALA A CA 1
ATOM 732 C C . ALA A 1 101 ? 21.118 -26.628 36.534 1.00 14.42 101 ALA A C 1
ATOM 733 O O . ALA A 1 101 ? 20.806 -27.783 36.225 1.00 15.27 101 ALA A O 1
ATOM 735 N N . ASP A 1 102 ? 20.305 -25.836 37.227 1.00 13.59 102 ASP A N 1
ATOM 736 C CA . ASP A 1 102 ? 19.025 -26.270 37.749 1.00 16.00 102 ASP A CA 1
ATOM 737 C C . ASP A 1 102 ? 18.250 -25.002 38.092 1.00 16.85 102 ASP A C 1
ATOM 738 O O . ASP A 1 102 ? 18.825 -23.913 38.219 1.00 17.23 102 ASP A O 1
ATOM 743 N N . ASP A 1 103 ? 16.934 -25.133 38.198 1.00 20.55 103 ASP A N 1
ATOM 744 C CA . ASP A 1 103 ? 16.114 -23.926 38.324 1.00 24.45 103 ASP A CA 1
ATOM 745 C C . ASP A 1 103 ? 16.358 -23.173 39.622 1.00 24.43 103 ASP A C 1
ATOM 746 O O . ASP A 1 103 ? 16.143 -21.953 39.666 1.00 26.25 103 ASP A O 1
ATOM 751 N N . ASN A 1 104 ? 16.876 -23.842 40.653 1.00 21.71 104 ASN A N 1
ATOM 752 C CA . ASN A 1 104 ? 17.049 -23.145 41.917 1.00 22.72 104 ASN A CA 1
ATOM 753 C C . ASN A 1 104 ? 18.150 -22.105 41.873 1.00 20.10 104 ASN A C 1
ATOM 754 O O . ASN A 1 104 ? 18.237 -21.272 42.776 1.00 21.16 104 ASN A O 1
ATOM 759 N N . ASP A 1 105 ? 19.004 -22.146 40.864 1.00 17.50 105 ASP A N 1
ATOM 760 C CA . ASP A 1 105 ? 20.198 -21.318 40.837 1.00 15.76 105 ASP A CA 1
ATOM 761 C C . ASP A 1 105 ? 20.073 -20.100 39.919 1.00 15.13 105 ASP A C 1
ATOM 762 O O . ASP A 1 105 ? 21.072 -19.403 39.672 1.00 14.78 105 ASP A O 1
ATOM 767 N N . ILE A 1 106 ? 18.866 -19.810 39.420 1.00 15.32 106 ILE A N 1
ATOM 768 C CA . ILE A 1 106 ? 18.709 -18.759 38.409 1.00 15.92 106 ILE A CA 1
ATOM 769 C C . ILE A 1 106 ? 19.147 -17.392 38.933 1.00 15.23 106 ILE A C 1
ATOM 770 O O . ILE A 1 106 ? 19.872 -16.663 38.254 1.00 14.75 106 ILE A O 1
ATOM 775 N N . ASP A 1 107 ? 18.717 -17.012 40.152 1.00 15.63 107 ASP A N 1
ATOM 776 C CA . ASP A 1 107 ? 19.065 -15.689 40.663 1.00 16.51 107 ASP A CA 1
ATOM 777 C C . ASP A 1 107 ? 20.567 -15.539 40.839 1.00 15.97 107 ASP A C 1
ATOM 778 O O . ASP A 1 107 ? 21.119 -14.449 40.603 1.00 15.93 107 ASP A O 1
ATOM 783 N N . LYS A 1 108 ? 21.245 -16.596 41.288 1.00 15.42 108 LYS A N 1
ATOM 784 C CA . LYS A 1 108 ? 22.704 -16.524 41.376 1.00 15.86 108 LYS A CA 1
ATOM 785 C C . LYS A 1 108 ? 23.336 -16.349 39.999 1.00 14.67 108 LYS A C 1
ATOM 786 O O . LYS A 1 108 ? 24.387 -15.698 39.863 1.00 15.30 108 LYS A O 1
ATOM 792 N N . GLY A 1 109 ? 22.753 -16.970 38.982 1.00 13.84 109 GLY A N 1
ATOM 793 C CA . GLY A 1 109 ? 23.267 -16.780 37.632 1.00 13.70 109 GLY A CA 1
ATOM 794 C C . GLY A 1 109 ? 23.223 -15.328 37.190 1.00 13.24 109 GLY A C 1
ATOM 795 O O . GLY A 1 109 ? 24.173 -14.841 36.579 1.00 13.27 109 GLY A O 1
ATOM 796 N N . PHE A 1 110 ? 22.162 -14.588 37.584 1.00 12.96 110 PHE A N 1
ATOM 797 C CA . PHE A 1 110 ? 22.114 -13.174 37.213 1.00 13.20 110 PHE A CA 1
ATOM 798 C C . PHE A 1 110 ? 23.265 -12.411 37.859 1.00 13.68 110 PHE A C 1
ATOM 799 O O . PHE A 1 110 ? 23.872 -11.532 37.240 1.00 13.58 110 PHE A O 1
ATOM 807 N N . GLN A 1 111 ? 23.548 -12.718 39.132 1.00 14.01 111 GLN A N 1
ATOM 808 C CA . GLN A 1 111 ? 24.625 -12.010 39.832 1.00 14.52 111 GLN A CA 1
ATOM 809 C C . GLN A 1 111 ? 25.985 -12.323 39.209 1.00 14.13 111 GLN A C 1
ATOM 810 O O . GLN A 1 111 ? 26.856 -11.455 39.148 1.00 14.42 111 GLN A O 1
ATOM 816 N N . ARG A 1 112 ? 26.172 -13.563 38.712 1.00 13.56 112 ARG A N 1
ATOM 817 C CA . ARG A 1 112 ? 27.428 -13.894 38.045 1.00 13.61 112 ARG A CA 1
ATOM 818 C C . ARG A 1 112 ? 27.574 -13.099 36.749 1.00 12.98 112 ARG A C 1
ATOM 819 O O . ARG A 1 112 ? 28.682 -12.659 36.394 1.00 13.50 112 ARG A O 1
ATOM 827 N N . TRP A 1 113 ? 26.459 -12.880 36.038 1.00 13.20 113 TRP A N 1
ATOM 828 C CA . TRP A 1 113 ? 26.497 -12.013 34.857 1.00 13.45 113 TRP A CA 1
ATOM 829 C C . TRP A 1 113 ? 26.935 -10.610 35.231 1.00 13.21 113 TRP A C 1
ATOM 830 O O . TRP A 1 113 ? 27.767 -10.002 34.545 1.00 14.14 113 TRP A O 1
ATOM 841 N N . ARG A 1 114 ? 26.388 -10.073 36.320 1.00 13.44 114 ARG A N 1
ATOM 842 C CA . ARG A 1 114 ? 26.781 -8.735 36.724 1.00 13.98 114 ARG A CA 1
ATOM 843 C C . ARG A 1 114 ? 28.261 -8.691 37.073 1.00 13.75 114 ARG A C 1
ATOM 844 O O . ARG A 1 114 ? 28.947 -7.730 36.719 1.00 14.71 114 ARG A O 1
ATOM 852 N N . LYS A 1 115 ? 28.759 -9.705 37.795 1.00 13.25 115 LYS A N 1
ATOM 853 C CA . LYS A 1 115 ? 30.166 -9.723 38.159 1.00 14.68 115 LYS A CA 1
ATOM 854 C C . LYS A 1 115 ? 31.039 -9.755 36.916 1.00 14.13 115 LYS A C 1
ATOM 855 O O . LYS A 1 115 ? 32.090 -9.105 36.868 1.00 14.78 115 LYS A O 1
ATOM 861 N N . ALA A 1 116 ? 30.659 -10.554 35.923 1.00 13.31 116 ALA A N 1
ATOM 862 C CA . ALA A 1 116 ? 31.427 -10.569 34.680 1.00 13.49 116 ALA A CA 1
ATOM 863 C C . ALA A 1 116 ? 31.452 -9.200 34.028 1.00 14.20 116 ALA A C 1
ATOM 864 O O . ALA A 1 116 ? 32.496 -8.735 33.588 1.00 14.68 116 ALA A O 1
ATOM 866 N N . LEU A 1 117 ? 30.293 -8.531 33.967 1.00 13.97 117 LEU A N 1
ATOM 867 C CA . LEU A 1 117 ? 30.233 -7.210 33.352 1.00 14.89 117 LEU A CA 1
ATOM 868 C C . LEU A 1 117 ? 31.027 -6.189 34.154 1.00 15.44 117 LEU A C 1
ATOM 869 O O . LEU A 1 117 ? 31.622 -5.273 33.560 1.00 16.46 117 LEU A O 1
ATOM 874 N N . ASP A 1 118 ? 31.112 -6.364 35.475 1.00 14.87 118 ASP A N 1
ATOM 875 C CA . ASP A 1 118 ? 31.895 -5.448 36.285 1.00 15.46 118 ASP A CA 1
ATOM 876 C C . ASP A 1 118 ? 33.397 -5.566 36.032 1.00 14.82 118 ASP A C 1
ATOM 877 O O . ASP A 1 118 ? 34.157 -4.709 36.494 1.00 15.57 118 ASP A O 1
ATOM 882 N N . ARG A 1 119 ? 33.835 -6.636 35.369 1.00 14.53 119 ARG A N 1
ATOM 883 C CA . ARG A 1 119 ? 35.238 -6.910 35.095 1.00 14.47 119 ARG A CA 1
ATOM 884 C C . ARG A 1 119 ? 35.543 -6.887 33.607 1.00 15.08 119 ARG A C 1
ATOM 885 O O . ARG A 1 119 ? 36.702 -7.027 33.234 1.00 16.94 119 ARG A O 1
ATOM 893 N N . LEU A 1 120 ? 34.529 -6.695 32.756 1.00 14.87 120 LEU A N 1
ATOM 894 C CA . LEU A 1 120 ? 34.700 -6.808 31.318 1.00 15.76 120 LEU A CA 1
ATOM 895 C C . LEU A 1 120 ? 35.526 -5.640 30.817 1.00 14.15 120 LEU A C 1
ATOM 896 O O . LEU A 1 120 ? 35.245 -4.497 31.157 1.00 14.57 120 LEU A O 1
ATOM 901 N N . GLU A 1 121 ? 36.500 -5.941 29.986 1.00 15.73 121 GLU A N 1
ATOM 902 C CA . GLU A 1 121 ? 37.332 -4.976 29.282 1.00 17.31 121 GLU A CA 1
ATOM 903 C C . GLU A 1 121 ? 36.961 -4.982 27.808 1.00 16.23 121 GLU A C 1
ATOM 904 O O . GLU A 1 121 ? 37.250 -5.972 27.096 1.00 17.43 121 GLU A O 1
ATOM 910 N N . THR A 1 122 ? 36.297 -3.909 27.339 1.00 14.77 122 THR A N 1
ATOM 911 C CA . THR A 1 122 ? 35.993 -3.865 25.913 1.00 14.11 122 THR A CA 1
ATOM 912 C C . THR A 1 122 ? 36.002 -2.453 25.379 1.00 13.74 122 THR A C 1
ATOM 913 O O . THR A 1 122 ? 35.536 -1.521 26.037 1.00 16.03 122 THR A O 1
ATOM 917 N N . GLU A 1 123 ? 36.509 -2.326 24.161 1.00 13.01 123 GLU A N 1
ATOM 918 C CA . GLU A 1 123 ? 36.442 -1.096 23.397 1.00 13.83 123 GLU A CA 1
ATOM 919 C C . GLU A 1 123 ? 35.313 -1.113 22.399 1.00 14.10 123 GLU A C 1
ATOM 920 O O . GLU A 1 123 ? 35.110 -0.112 21.703 1.00 14.48 123 GLU A O 1
ATOM 926 N N . VAL A 1 124 ? 34.570 -2.221 22.315 1.00 13.92 124 VAL A N 1
ATOM 927 C CA . VAL A 1 124 ? 33.439 -2.324 21.396 1.00 14.80 124 VAL A CA 1
ATOM 928 C C . VAL A 1 124 ? 32.237 -2.788 22.200 1.00 13.63 124 VAL A C 1
ATOM 929 O O . VAL A 1 124 ? 32.366 -3.495 23.219 1.00 14.72 124 VAL A O 1
ATOM 933 N N . PRO A 1 125 ? 31.042 -2.426 21.786 1.00 12.56 125 PRO A N 1
ATOM 934 C CA . PRO A 1 125 ? 29.869 -2.808 22.566 1.00 12.87 125 PRO A CA 1
ATOM 935 C C . PRO A 1 125 ? 29.628 -4.294 22.527 1.00 11.53 125 PRO A C 1
ATOM 936 O O . PRO A 1 125 ? 29.973 -4.970 21.553 1.00 12.38 125 PRO A O 1
ATOM 940 N N . VAL A 1 126 ? 28.992 -4.783 23.579 1.00 11.67 126 VAL A N 1
ATOM 941 C CA . VAL A 1 126 ? 28.608 -6.180 23.726 1.00 11.29 126 VAL A CA 1
ATOM 942 C C . VAL A 1 126 ? 27.096 -6.263 23.809 1.00 10.71 126 VAL A C 1
ATOM 943 O O . VAL A 1 126 ? 26.469 -5.477 24.555 1.00 11.44 126 VAL A O 1
ATOM 947 N N . TYR A 1 127 ? 26.518 -7.196 23.056 1.00 10.66 127 TYR A N 1
ATOM 948 C CA . TYR A 1 127 ? 25.076 -7.464 23.077 1.00 10.48 127 TYR A CA 1
ATOM 949 C C . TYR A 1 127 ? 24.822 -8.873 23.573 1.00 11.08 127 TYR A C 1
ATOM 950 O O . TYR A 1 127 ? 25.451 -9.820 23.110 1.00 11.78 127 TYR A O 1
ATOM 959 N N . LEU A 1 128 ? 23.839 -9.017 24.451 1.00 10.87 128 LEU A N 1
ATOM 960 C CA . LEU A 1 128 ? 23.355 -10.318 24.890 1.00 10.93 128 LEU A CA 1
ATOM 961 C C . LEU A 1 128 ? 22.307 -10.805 23.905 1.00 10.49 128 LEU A C 1
ATOM 962 O O . LEU A 1 128 ? 21.392 -10.060 23.556 1.00 11.29 128 LEU A O 1
ATOM 967 N N . GLU A 1 129 ? 22.427 -12.066 23.493 1.00 10.52 129 GLU A N 1
ATOM 968 C CA . GLU A 1 129 ? 21.465 -12.685 22.593 1.00 10.75 129 GLU A CA 1
ATOM 969 C C . GLU A 1 129 ? 20.605 -13.709 23.337 1.00 10.14 129 GLU A C 1
ATOM 970 O O . GLU A 1 129 ? 21.113 -14.516 24.132 1.00 11.07 129 GLU A O 1
ATOM 976 N N . ASN A 1 130 ? 19.302 -13.687 23.052 1.00 10.01 130 ASN A N 1
ATOM 977 C CA . ASN A 1 130 ? 18.401 -14.709 23.580 1.00 10.41 130 ASN A CA 1
ATOM 978 C C . ASN A 1 130 ? 18.688 -16.072 22.963 1.00 10.77 130 ASN A C 1
ATOM 979 O O . ASN A 1 130 ? 19.219 -16.161 21.844 1.00 11.02 130 ASN A O 1
ATOM 984 N N . THR A 1 131 ? 18.281 -17.144 23.671 1.00 11.01 131 THR A N 1
ATOM 985 C CA . THR A 1 131 ? 18.633 -18.512 23.290 1.00 11.18 131 THR A CA 1
ATOM 986 C C . THR A 1 131 ? 17.392 -19.370 23.115 1.00 10.64 131 THR A C 1
ATOM 987 O O . THR A 1 131 ? 16.286 -19.012 23.511 1.00 11.43 131 THR A O 1
ATOM 991 N N . ALA A 1 132 ? 17.588 -20.548 22.494 1.00 11.23 132 ALA A N 1
ATOM 992 C CA . ALA A 1 132 ? 16.488 -21.369 22.015 1.00 11.49 132 ALA A CA 1
ATOM 993 C C . ALA A 1 132 ? 16.025 -22.456 22.956 1.00 12.26 132 ALA A C 1
ATOM 994 O O . ALA A 1 132 ? 14.818 -22.727 23.035 1.00 13.65 132 ALA A O 1
ATOM 996 N N . GLY A 1 133 ? 16.947 -23.151 23.629 1.00 13.12 133 GLY A N 1
ATOM 997 C CA . GLY A 1 133 ? 16.638 -24.428 24.244 1.00 14.24 133 GLY A CA 1
ATOM 998 C C . GLY A 1 133 ? 16.254 -24.341 25.715 1.00 13.08 133 GLY A C 1
ATOM 999 O O . GLY A 1 133 ? 16.618 -23.396 26.418 1.00 13.68 133 GLY A O 1
ATOM 1000 N N . GLY A 1 134 ? 15.555 -25.374 26.194 1.00 13.91 134 GLY A N 1
ATOM 1001 C CA . GLY A 1 134 ? 15.235 -25.486 27.605 1.00 13.83 134 GLY A CA 1
ATOM 1002 C C . GLY A 1 134 ? 16.445 -25.950 28.369 1.00 14.06 134 GLY A C 1
ATOM 1003 O O . GLY A 1 134 ? 16.838 -27.105 28.278 1.00 15.09 134 GLY A O 1
ATOM 1004 N N . ASP A 1 135 ? 17.058 -25.032 29.098 1.00 13.97 135 ASP A N 1
ATOM 1005 C CA . ASP A 1 135 ? 18.372 -25.291 29.654 1.00 15.37 135 ASP A CA 1
ATOM 1006 C C . ASP A 1 135 ? 18.587 -24.563 30.979 1.00 12.83 135 ASP A C 1
ATOM 1007 O O . ASP A 1 135 ? 19.735 -24.302 31.339 1.00 13.28 135 ASP A O 1
ATOM 1012 N N . HIS A 1 136 ? 17.524 -24.166 31.685 1.00 12.71 136 HIS A N 1
ATOM 1013 C CA . HIS A 1 136 ? 17.660 -23.263 32.834 1.00 12.58 136 HIS A CA 1
ATOM 1014 C C . HIS A 1 136 ? 18.392 -21.999 32.397 1.00 12.07 136 HIS A C 1
ATOM 1015 O O . HIS A 1 136 ? 19.328 -21.516 33.049 1.00 12.03 136 HIS A O 1
ATOM 1022 N N . ALA A 1 137 ? 17.939 -21.440 31.281 1.00 12.27 137 ALA A N 1
ATOM 1023 C CA . ALA A 1 137 ? 18.631 -20.344 30.623 1.00 11.85 137 ALA A CA 1
ATOM 1024 C C . ALA A 1 137 ? 18.422 -19.017 31.339 1.00 12.07 137 ALA A C 1
ATOM 1025 O O . ALA A 1 137 ? 17.425 -18.802 32.028 1.00 13.80 137 ALA A O 1
ATOM 1027 N N . MET A 1 138 ? 19.373 -18.118 31.145 1.00 11.37 138 MET A N 1
ATOM 1028 C CA . MET A 1 138 ? 19.213 -16.733 31.560 1.00 11.62 138 MET A CA 1
ATOM 1029 C C . MET A 1 138 ? 18.313 -15.959 30.614 1.00 11.73 138 MET A C 1
ATOM 1030 O O . MET A 1 138 ? 17.716 -14.959 31.038 1.00 12.76 138 MET A O 1
ATOM 1035 N N . ALA A 1 139 ? 18.203 -16.395 29.344 1.00 11.46 139 ALA A N 1
ATOM 1036 C CA . ALA A 1 139 ? 17.599 -15.524 28.340 1.00 11.81 139 ALA A CA 1
ATOM 1037 C C . ALA A 1 139 ? 16.897 -16.330 27.261 1.00 12.01 139 ALA A C 1
ATOM 1038 O O . ALA A 1 139 ? 16.999 -15.999 26.073 1.00 11.91 139 ALA A O 1
ATOM 1040 N N . ARG A 1 140 ? 16.200 -17.399 27.647 1.00 12.11 140 ARG A N 1
ATOM 1041 C CA . ARG A 1 140 ? 15.316 -18.082 26.716 1.00 12.26 140 ARG A CA 1
ATOM 1042 C C . ARG A 1 140 ? 13.918 -17.487 26.768 1.00 12.89 140 ARG A C 1
ATOM 1043 O O . ARG A 1 140 ? 13.421 -16.890 25.806 1.00 14.27 140 ARG A O 1
ATOM 1051 N N . ARG A 1 141 ? 13.274 -17.615 27.926 1.00 14.28 141 ARG A N 1
ATOM 1052 C CA . ARG A 1 141 ? 11.949 -17.060 28.085 1.00 15.80 141 ARG A CA 1
ATOM 1053 C C . ARG A 1 141 ? 12.036 -15.583 28.467 1.00 15.18 141 ARG A C 1
ATOM 1054 O O . ARG A 1 141 ? 12.925 -15.146 29.220 1.00 15.04 141 ARG A O 1
ATOM 1062 N N . PHE A 1 142 ? 11.095 -14.814 27.946 1.00 15.61 142 PHE A N 1
ATOM 1063 C CA . PHE A 1 142 ? 11.118 -13.381 28.175 1.00 16.19 142 PHE A CA 1
ATOM 1064 C C . PHE A 1 142 ? 10.915 -13.036 29.655 1.00 15.44 142 PHE A C 1
ATOM 1065 O O . PHE A 1 142 ? 11.490 -12.060 30.147 1.00 15.85 142 PHE A O 1
ATOM 1073 N N . ASP A 1 143 ? 10.160 -13.861 30.404 1.00 16.20 143 ASP A N 1
ATOM 1074 C CA . ASP A 1 143 ? 10.033 -13.631 31.845 1.00 18.17 143 ASP A CA 1
ATOM 1075 C C . ASP A 1 143 ? 11.386 -13.702 32.529 1.00 16.39 143 ASP A C 1
ATOM 1076 O O . ASP A 1 143 ? 11.652 -12.949 33.488 1.00 16.60 143 ASP A O 1
ATOM 1081 N N . THR A 1 144 ? 12.240 -14.622 32.087 1.00 15.13 144 THR A N 1
ATOM 1082 C CA . THR A 1 144 ? 13.573 -14.714 32.678 1.00 14.41 144 THR A CA 1
ATOM 1083 C C . THR A 1 144 ? 14.407 -13.504 32.289 1.00 13.90 144 THR A C 1
ATOM 1084 O O . THR A 1 144 ? 15.129 -12.956 33.117 1.00 14.73 144 THR A O 1
ATOM 1088 N N . ILE A 1 145 ? 14.315 -13.064 31.025 1.00 13.66 145 ILE A N 1
ATOM 1089 C CA . ILE A 1 145 ? 15.059 -11.883 30.585 1.00 13.83 145 ILE A CA 1
ATOM 1090 C C . ILE A 1 145 ? 14.672 -10.686 31.448 1.00 14.37 145 ILE A C 1
ATOM 1091 O O . ILE A 1 145 ? 15.521 -9.855 31.794 1.00 15.07 145 ILE A O 1
ATOM 1096 N N . ALA A 1 146 ? 13.380 -10.556 31.796 1.00 14.83 146 ALA A N 1
ATOM 1097 C CA . ALA A 1 146 ? 12.983 -9.430 32.632 1.00 16.00 146 ALA A CA 1
ATOM 1098 C C . ALA A 1 146 ? 13.691 -9.484 33.984 1.00 15.31 146 ALA A C 1
ATOM 1099 O O . ALA A 1 146 ? 14.164 -8.450 34.479 1.00 16.87 146 ALA A O 1
ATOM 1101 N N . ARG A 1 147 ? 13.785 -10.665 34.586 1.00 15.51 147 ARG A N 1
ATOM 1102 C CA . ARG A 1 147 ? 14.469 -10.772 35.876 1.00 15.44 147 ARG A CA 1
ATOM 1103 C C . ARG A 1 147 ? 15.968 -10.532 35.724 1.00 14.89 147 ARG A C 1
ATOM 1104 O O . ARG A 1 147 ? 16.588 -9.873 36.572 1.00 15.56 147 ARG A O 1
ATOM 1112 N N . LEU A 1 148 ? 16.566 -11.023 34.627 1.00 14.37 148 LEU A N 1
ATOM 1113 C CA . LEU A 1 148 ? 17.976 -10.768 34.362 1.00 14.19 148 LEU A CA 1
ATOM 1114 C C . LEU A 1 148 ? 18.241 -9.273 34.241 1.00 14.33 148 LEU A C 1
ATOM 1115 O O . LEU A 1 148 ? 19.218 -8.741 34.791 1.00 14.25 148 LEU A O 1
ATOM 1120 N N . TRP A 1 149 ? 17.385 -8.577 33.491 1.00 14.27 149 TRP A N 1
ATOM 1121 C CA . TRP A 1 149 ? 17.614 -7.170 33.207 1.00 15.10 149 TRP A CA 1
ATOM 1122 C C . TRP A 1 149 ? 17.478 -6.331 34.473 1.00 16.07 149 TRP A C 1
ATOM 1123 O O . TRP A 1 149 ? 18.100 -5.268 34.577 1.00 17.01 149 TRP A O 1
ATOM 1134 N N . ASP A 1 150 ? 16.677 -6.780 35.451 1.00 17.48 150 ASP A N 1
ATOM 1135 C CA . ASP A 1 150 ? 16.637 -6.090 36.736 1.00 19.24 150 ASP A CA 1
ATOM 1136 C C . ASP A 1 150 ? 18.012 -6.086 37.389 1.00 19.40 150 ASP A C 1
ATOM 1137 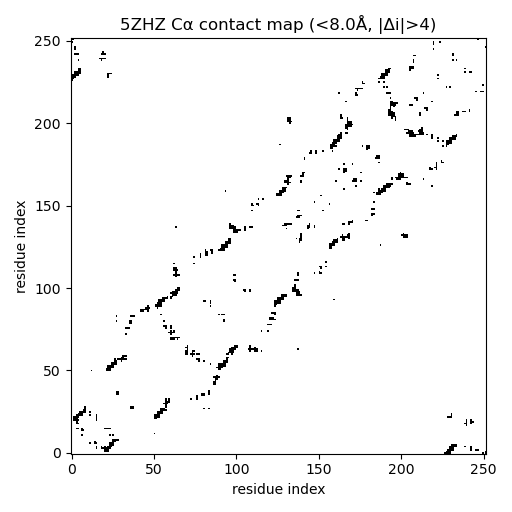O O . ASP A 1 150 ? 18.293 -5.215 38.214 1.00 21.67 150 ASP A O 1
ATOM 1142 N N . VAL A 1 151 ? 18.861 -7.054 37.073 1.00 16.94 151 VAL A N 1
ATOM 1143 C CA . VAL A 1 151 ? 20.196 -7.151 37.644 1.00 16.01 151 VAL A CA 1
ATOM 1144 C C . VAL A 1 151 ? 21.252 -6.491 36.777 1.00 15.85 151 VAL A C 1
ATOM 1145 O O . VAL A 1 151 ? 22.151 -5.836 37.306 1.00 18.32 151 VAL A O 1
ATOM 1149 N N . ILE A 1 152 ? 21.199 -6.638 35.443 1.00 15.44 152 ILE A N 1
ATOM 1150 C CA . ILE A 1 152 ? 22.286 -6.166 34.573 1.00 15.70 152 ILE A CA 1
ATOM 1151 C C . ILE A 1 152 ? 21.902 -4.985 33.711 1.00 16.16 152 ILE A C 1
ATOM 1152 O O . ILE A 1 152 ? 22.750 -4.475 32.957 1.00 16.20 152 ILE A O 1
ATOM 1157 N N . GLY A 1 153 ? 20.652 -4.539 33.761 1.00 18.34 153 GLY A N 1
ATOM 1158 C CA . GLY A 1 153 ? 20.191 -3.538 32.816 1.00 20.31 153 GLY A CA 1
ATOM 1159 C C . GLY A 1 153 ? 20.905 -2.200 32.887 1.00 21.94 153 GLY A C 1
ATOM 1160 O O . GLY A 1 153 ? 20.891 -1.480 31.897 1.00 24.38 153 GLY A O 1
ATOM 1161 N N . ASP A 1 154 ? 21.537 -1.862 34.006 1.00 20.66 154 ASP A N 1
ATOM 1162 C CA . ASP A 1 154 ? 22.192 -0.558 34.155 1.00 22.31 154 ASP A CA 1
ATOM 1163 C C . ASP A 1 154 ? 23.652 -0.571 33.719 1.00 21.06 154 ASP A C 1
ATOM 1164 O O . ASP A 1 154 ? 24.342 0.464 33.819 1.00 21.76 154 ASP A O 1
ATOM 1169 N N . THR A 1 155 ? 24.133 -1.692 33.189 1.00 19.37 155 THR A N 1
ATOM 1170 C CA . THR A 1 155 ? 25.541 -1.863 32.865 1.00 20.44 155 THR A CA 1
ATOM 1171 C C . THR A 1 155 ? 25.882 -1.364 31.491 1.00 21.32 155 THR A C 1
ATOM 1172 O O . THR A 1 155 ? 27.074 -1.341 31.149 1.00 23.09 155 THR A O 1
ATOM 1176 N N . GLY A 1 156 ? 24.888 -1.015 30.680 1.00 19.99 156 GLY A N 1
ATOM 1177 C CA . GLY A 1 156 ? 25.171 -0.648 29.303 1.00 19.67 156 GLY A CA 1
ATOM 1178 C C . GLY A 1 156 ? 25.110 -1.794 28.316 1.00 18.50 156 GLY A C 1
ATOM 1179 O O . GLY A 1 156 ? 25.256 -1.560 27.111 1.00 19.37 156 GLY A O 1
ATOM 1180 N N . ILE A 1 157 ? 24.921 -3.023 28.781 1.00 17.11 157 ILE A N 1
ATOM 1181 C CA . ILE A 1 157 ? 24.840 -4.180 27.885 1.00 15.00 157 ILE A CA 1
ATOM 1182 C C . ILE A 1 157 ? 23.716 -3.995 26.878 1.00 13.12 157 ILE A C 1
ATOM 1183 O O . ILE A 1 157 ? 22.636 -3.507 27.209 1.00 14.49 157 ILE A O 1
ATOM 1188 N N . GLY A 1 158 ? 23.971 -4.365 25.619 1.00 12.56 158 GLY A N 1
ATOM 1189 C CA . GLY A 1 158 ? 22.947 -4.297 24.590 1.00 11.97 158 GLY A CA 1
ATOM 1190 C C . GLY A 1 158 ? 22.220 -5.613 24.426 1.00 11.42 158 GLY A C 1
ATOM 1191 O O . GLY A 1 158 ? 22.425 -6.556 25.189 1.00 11.87 158 GLY A O 1
ATOM 1192 N N . PHE A 1 159 ? 21.366 -5.673 23.393 1.00 11.56 159 PHE A N 1
ATOM 1193 C CA . PHE A 1 159 ? 20.505 -6.849 23.208 1.00 11.21 159 PHE A CA 1
ATOM 1194 C C . PHE A 1 159 ? 20.365 -7.173 21.739 1.00 11.11 159 PHE A C 1
ATOM 1195 O O . PHE A 1 159 ? 20.111 -6.276 20.911 1.00 11.98 159 PHE A O 1
ATOM 1203 N N . CYS A 1 160 ? 20.553 -8.454 21.414 1.00 10.58 160 CYS A N 1
ATOM 1204 C CA . CYS A 1 160 ? 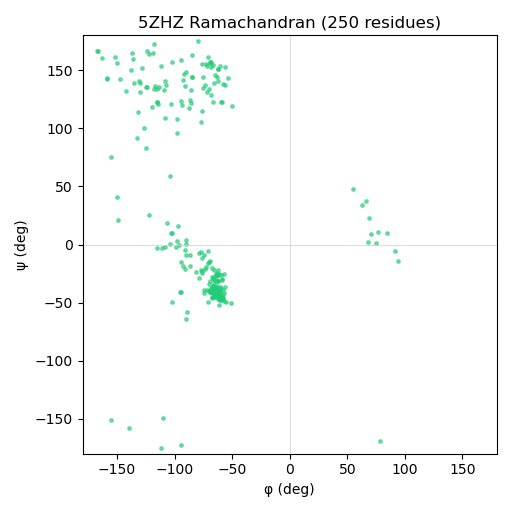20.360 -8.983 20.075 1.00 10.04 160 CYS A CA 1
ATOM 1205 C C . CYS A 1 160 ? 19.202 -9.963 20.109 1.00 10.95 160 CYS A C 1
ATOM 1206 O O . CYS A 1 160 ? 19.242 -10.956 20.851 1.00 11.24 160 CYS A O 1
ATOM 1209 N N . LEU A 1 161 ? 18.159 -9.685 19.318 1.00 10.38 161 LEU A N 1
ATOM 1210 C CA . LEU A 1 161 ? 16.987 -10.546 19.248 1.00 10.81 161 LEU A CA 1
ATOM 1211 C C . LEU A 1 161 ? 17.141 -11.531 18.092 1.00 10.75 161 LEU A C 1
ATOM 1212 O O . LEU A 1 161 ? 17.272 -11.106 16.931 1.00 10.95 161 LEU A O 1
ATOM 1217 N N . ASP A 1 162 ? 17.124 -12.836 18.389 1.00 10.47 162 ASP A N 1
ATOM 1218 C CA . ASP A 1 162 ? 17.176 -13.864 17.361 1.00 10.12 162 ASP A CA 1
ATOM 1219 C C . ASP A 1 162 ? 15.770 -14.427 17.192 1.00 10.39 162 ASP A C 1
ATOM 1220 O O . ASP A 1 162 ? 15.157 -14.938 18.156 1.00 10.95 16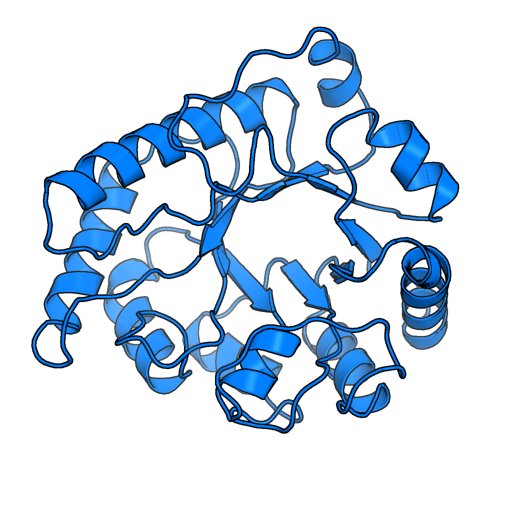2 ASP A O 1
ATOM 1225 N N . THR A 1 163 ? 15.231 -14.313 15.969 1.00 10.45 163 THR A N 1
ATOM 1226 C CA . THR A 1 163 ? 13.851 -14.730 15.743 1.00 10.84 163 THR A CA 1
ATOM 1227 C C . THR A 1 163 ? 13.670 -16.238 15.812 1.00 11.00 163 THR A C 1
ATOM 1228 O O . THR A 1 163 ? 12.583 -16.703 16.193 1.00 11.71 163 THR A O 1
ATOM 1232 N N . CYS A 1 164 ? 14.663 -17.019 15.376 1.00 10.96 164 CYS A N 1
ATOM 1233 C CA . CYS A 1 164 ? 14.533 -18.470 15.511 1.00 11.46 164 CYS A CA 1
ATOM 1234 C C . CYS A 1 164 ? 14.495 -18.864 16.980 1.00 11.06 164 CYS A C 1
ATOM 1235 O O . CYS A 1 164 ? 13.711 -19.729 17.399 1.00 11.50 164 CYS A O 1
ATOM 1238 N N . HIS A 1 165 ? 15.355 -18.243 17.782 1.00 10.69 165 HIS A N 1
ATOM 1239 C CA . HIS A 1 165 ? 15.396 -18.562 19.203 1.00 10.75 165 HIS A CA 1
ATOM 1240 C C . HIS A 1 165 ? 14.078 -18.208 19.867 1.00 11.07 165 HIS A C 1
ATOM 1241 O O . HIS A 1 165 ? 13.563 -18.977 20.705 1.00 11.75 165 HIS A O 1
ATOM 1248 N N . THR A 1 166 ? 13.530 -17.046 19.524 1.00 10.95 166 THR A N 1
ATOM 1249 C CA . THR A 1 166 ? 12.250 -16.602 20.070 1.00 11.70 166 THR A CA 1
ATOM 1250 C C . THR A 1 166 ? 11.180 -17.642 19.768 1.00 11.69 166 THR A C 1
ATOM 1251 O O . THR A 1 166 ? 10.402 -18.054 20.642 1.00 12.58 166 THR A O 1
ATOM 1255 N N . TRP A 1 167 ? 11.121 -18.065 18.508 1.00 11.45 167 TRP A N 1
ATOM 1256 C CA . TRP A 1 167 ? 10.158 -19.073 18.086 1.00 12.00 167 TRP A CA 1
ATOM 1257 C C . TRP A 1 167 ? 10.348 -20.382 18.841 1.00 12.35 167 TRP A C 1
ATOM 1258 O O . TRP A 1 167 ? 9.369 -20.963 19.348 1.00 12.68 167 TRP A O 1
ATOM 1269 N N . ALA A 1 168 ? 11.599 -20.858 18.933 1.00 12.25 168 ALA A N 1
ATOM 1270 C CA . ALA A 1 168 ? 11.907 -22.117 19.615 1.00 12.20 168 ALA A CA 1
ATOM 1271 C C . ALA A 1 168 ? 11.608 -22.041 21.106 1.00 12.43 168 ALA A C 1
ATOM 1272 O O . ALA A 1 168 ? 11.364 -23.073 21.745 1.00 13.39 168 ALA A O 1
ATOM 1274 N N . ALA A 1 169 ? 11.663 -20.842 21.683 1.00 12.05 169 ALA A N 1
ATOM 1275 C CA . ALA A 1 169 ? 11.375 -20.628 23.091 1.00 13.08 169 ALA A CA 1
ATOM 1276 C C . ALA A 1 169 ? 9.879 -20.675 23.382 1.00 14.19 169 ALA A C 1
ATOM 1277 O O . ALA A 1 169 ? 9.498 -20.667 24.558 1.00 16.63 169 ALA A O 1
ATOM 1279 N N . GLY A 1 170 ? 9.023 -20.662 22.362 1.00 13.58 170 GLY A N 1
ATOM 1280 C CA . GLY A 1 170 ? 7.599 -20.572 22.587 1.00 15.10 170 GLY A CA 1
ATOM 1281 C C . GLY A 1 170 ? 7.073 -19.169 22.775 1.00 14.74 170 GLY A C 1
ATOM 1282 O O . GLY A 1 170 ? 5.912 -19.023 23.179 1.00 17.82 170 GLY A O 1
ATOM 1283 N N . GLU A 1 171 ? 7.889 -18.146 22.516 1.00 14.57 171 GLU A N 1
ATOM 1284 C CA . GLU A 1 171 ? 7.435 -16.757 22.592 1.00 15.05 171 GLU A CA 1
ATOM 1285 C C . GLU A 1 171 ? 6.792 -16.372 21.259 1.00 15.55 171 GLU A C 1
ATOM 1286 O O . GLU A 1 171 ? 7.260 -16.785 20.192 1.00 17.07 171 GLU A O 1
ATOM 1292 N N . ALA A 1 172 ? 5.739 -15.560 21.306 1.00 15.71 172 ALA A N 1
ATOM 1293 C CA . ALA A 1 172 ? 5.059 -15.155 20.078 1.00 16.73 172 ALA A CA 1
ATOM 1294 C C . ALA A 1 172 ? 5.885 -14.113 19.336 1.00 16.17 172 ALA A C 1
ATOM 1295 O O . ALA A 1 172 ? 6.353 -13.139 19.937 1.00 17.14 172 ALA A O 1
ATOM 1297 N N . LEU A 1 173 ? 6.030 -14.289 18.010 1.00 16.33 173 LEU A N 1
ATOM 1298 C CA . LEU A 1 173 ? 6.744 -13.275 17.254 1.00 16.59 173 LEU A CA 1
ATOM 1299 C C . LEU A 1 173 ? 5.918 -12.036 16.998 1.00 17.82 173 LEU A C 1
ATOM 1300 O O . LEU A 1 173 ? 6.500 -10.984 16.764 1.00 18.29 173 LEU A O 1
ATOM 1305 N N . THR A 1 174 ? 4.594 -12.121 17.057 1.00 17.84 174 THR A N 1
ATOM 1306 C CA . THR A 1 174 ? 3.770 -10.967 16.702 1.00 19.45 174 THR A CA 1
ATOM 1307 C C . THR A 1 174 ? 4.095 -9.740 17.524 1.00 20.56 174 THR A C 1
ATOM 1308 O O . THR A 1 174 ? 4.130 -8.629 16.977 1.00 22.63 174 THR A O 1
ATOM 1312 N N . ASP A 1 175 ? 4.315 -9.897 18.828 1.00 19.40 175 ASP A N 1
ATOM 1313 C CA . ASP A 1 175 ? 4.659 -8.755 19.671 1.00 20.38 175 ASP A CA 1
ATOM 1314 C C . ASP A 1 175 ? 5.992 -8.937 20.391 1.00 17.98 175 ASP A C 1
ATOM 1315 O O . ASP A 1 175 ? 6.245 -8.276 21.409 1.00 18.55 175 ASP A O 1
ATOM 1320 N N . ALA A 1 176 ? 6.888 -9.754 19.839 1.00 16.79 176 ALA A N 1
ATOM 1321 C CA . ALA A 1 176 ? 8.146 -10.006 20.532 1.00 15.66 176 ALA A CA 1
ATOM 1322 C C . ALA A 1 176 ? 8.944 -8.734 20.702 1.00 14.91 176 ALA A C 1
ATOM 1323 O O . ALA A 1 176 ? 9.531 -8.509 21.763 1.00 14.18 176 ALA A O 1
ATOM 1325 N N . VAL A 1 177 ? 9.015 -7.913 19.658 1.00 14.86 177 VAL A N 1
ATOM 1326 C CA . VAL A 1 177 ? 9.802 -6.690 19.766 1.00 14.41 177 VAL A CA 1
ATOM 1327 C C . VAL A 1 177 ? 9.239 -5.796 20.862 1.00 15.18 177 VAL A C 1
ATOM 1328 O O . VAL A 1 177 ? 9.989 -5.256 21.684 1.00 15.50 177 VAL A O 1
ATOM 1332 N N . ASP A 1 178 ? 7.920 -5.619 20.890 1.00 16.67 178 ASP A N 1
ATOM 1333 C CA . ASP A 1 178 ? 7.322 -4.768 21.923 1.00 18.19 178 ASP A CA 1
ATOM 1334 C C . ASP A 1 178 ? 7.618 -5.316 23.321 1.00 17.08 178 ASP A C 1
ATOM 1335 O O . ASP A 1 178 ? 7.958 -4.561 24.253 1.00 17.70 178 ASP A O 1
ATOM 1340 N N . ARG A 1 179 ? 7.517 -6.631 23.486 1.00 16.82 179 ARG A N 1
ATOM 1341 C CA . ARG A 1 179 ? 7.717 -7.224 24.805 1.00 17.56 179 ARG A CA 1
ATOM 1342 C C . ARG A 1 179 ? 9.165 -7.150 25.234 1.00 17.10 179 ARG A C 1
ATOM 1343 O O . ARG A 1 179 ? 9.437 -6.840 26.398 1.00 18.36 179 ARG A O 1
ATOM 1351 N N . ILE A 1 180 ? 10.109 -7.385 24.316 1.00 15.79 180 ILE A N 1
ATOM 1352 C CA . ILE A 1 180 ? 11.510 -7.275 24.694 1.00 16.29 180 ILE A CA 1
ATOM 1353 C C . ILE A 1 180 ? 11.838 -5.847 25.057 1.00 15.78 180 ILE A C 1
ATOM 1354 O O . ILE A 1 180 ? 12.509 -5.590 26.061 1.00 16.87 180 ILE A O 1
ATOM 1359 N N . LYS A 1 181 ? 11.387 -4.875 24.242 1.00 15.96 181 LYS A N 1
ATOM 1360 C CA . LYS A 1 181 ? 11.729 -3.483 24.512 1.00 17.53 181 LYS A CA 1
ATOM 1361 C C . LYS A 1 181 ? 11.086 -2.968 25.791 1.00 17.17 181 LYS A C 1
ATOM 1362 O O . LYS A 1 181 ? 11.646 -2.069 26.439 1.00 17.63 181 LYS A O 1
ATOM 1368 N N . ALA A 1 182 ? 9.930 -3.502 26.178 1.00 16.69 182 ALA A N 1
ATOM 1369 C CA . ALA A 1 182 ? 9.386 -3.127 27.478 1.00 17.35 182 ALA A CA 1
ATOM 1370 C C . ALA A 1 182 ? 10.316 -3.531 28.599 1.00 16.99 182 ALA A C 1
ATOM 1371 O O . ALA A 1 182 ? 10.250 -2.958 29.690 1.00 18.60 182 ALA A O 1
ATOM 1373 N N . ILE A 1 183 ? 11.149 -4.550 28.389 1.00 16.67 183 ILE A N 1
ATOM 1374 C CA . ILE A 1 183 ? 12.120 -5.002 29.367 1.00 16.58 183 ILE A CA 1
ATOM 1375 C C . ILE A 1 183 ? 13.436 -4.259 29.214 1.00 16.55 183 ILE A C 1
ATOM 1376 O O . ILE A 1 183 ? 13.948 -3.672 30.185 1.00 17.03 183 ILE A O 1
ATOM 1381 N N . THR A 1 184 ? 14.038 -4.339 28.022 1.00 15.65 184 THR A N 1
ATOM 1382 C CA . THR A 1 184 ? 15.413 -3.884 27.862 1.00 16.39 184 THR A CA 1
ATOM 1383 C C . THR A 1 184 ? 15.496 -2.453 27.379 1.00 16.57 184 THR A C 1
ATOM 1384 O O . THR A 1 184 ? 16.568 -1.837 27.465 1.00 18.09 184 THR A O 1
ATOM 1388 N N . GLY A 1 185 ? 14.398 -1.900 26.873 1.00 16.22 185 GLY A N 1
ATOM 1389 C CA . GLY A 1 185 ? 14.429 -0.609 26.233 1.00 16.34 185 GLY A CA 1
ATOM 1390 C C . GLY A 1 185 ? 15.173 -0.563 24.922 1.00 15.88 185 GLY A C 1
ATOM 1391 O O . GLY A 1 185 ? 15.287 0.510 24.326 1.00 16.96 185 GLY A O 1
ATOM 1392 N N . ARG A 1 186 ? 15.695 -1.692 24.426 1.00 14.67 186 ARG A N 1
ATOM 1393 C CA . ARG A 1 186 ? 16.602 -1.636 23.274 1.00 13.77 186 ARG A CA 1
ATOM 1394 C C . ARG A 1 186 ? 16.680 -2.981 22.524 1.00 13.10 186 ARG A C 1
ATOM 1395 O O . ARG A 1 186 ? 16.675 -4.054 23.127 1.00 13.81 186 ARG A O 1
ATOM 1403 N N . ILE A 1 187 ? 16.789 -2.896 21.193 1.00 12.66 187 ILE A N 1
ATOM 1404 C CA . ILE A 1 187 ? 17.268 -4.015 20.366 1.00 11.98 187 ILE A CA 1
ATOM 1405 C C . ILE A 1 187 ? 18.309 -3.434 19.438 1.00 11.20 187 ILE A C 1
ATOM 1406 O O . ILE A 1 187 ? 17.997 -2.591 18.583 1.00 12.55 187 ILE A O 1
ATOM 1411 N N . ASP A 1 188 ? 19.543 -3.860 19.612 1.00 11.04 188 ASP A N 1
ATOM 1412 C CA . ASP A 1 188 ? 20.694 -3.319 18.894 1.00 11.31 188 ASP A CA 1
ATOM 1413 C C . ASP A 1 188 ? 20.989 -4.067 17.612 1.00 11.53 188 ASP A C 1
ATOM 1414 O O . ASP A 1 188 ? 21.660 -3.515 16.737 1.00 11.87 188 ASP A O 1
ATOM 1419 N N . LEU A 1 189 ? 20.525 -5.290 17.477 1.00 10.76 189 LEU A N 1
ATOM 1420 C CA . LEU A 1 189 ? 20.809 -6.134 16.337 1.00 10.43 189 LEU A CA 1
ATOM 1421 C C . LEU A 1 189 ? 19.710 -7.175 16.299 1.00 10.50 189 LEU A C 1
ATOM 1422 O O . LEU A 1 189 ? 19.319 -7.696 17.366 1.00 11.20 189 LEU A O 1
ATOM 1427 N N . VAL A 1 190 ? 19.255 -7.543 15.100 1.00 10.53 190 VAL A N 1
ATOM 1428 C CA . VAL A 1 190 ? 18.322 -8.659 14.935 1.00 10.83 190 VAL A CA 1
ATOM 1429 C C . VAL A 1 190 ? 19.000 -9.758 14.158 1.00 10.46 190 VAL A C 1
ATOM 1430 O O . VAL A 1 190 ? 19.639 -9.469 13.119 1.00 11.43 190 VAL A O 1
ATOM 1434 N N . HIS A 1 191 ? 18.875 -10.991 14.635 1.00 9.81 191 HIS A N 1
ATOM 1435 C CA . HIS A 1 191 ? 19.242 -12.157 13.847 1.00 10.47 191 HIS A CA 1
ATOM 1436 C C . HIS A 1 191 ? 17.940 -12.665 13.251 1.00 10.08 191 HIS A C 1
ATOM 1437 O O . HIS A 1 191 ? 17.061 -13.155 13.977 1.00 10.84 191 HIS A O 1
ATOM 1444 N N . CYS A 1 192 ? 17.784 -12.476 11.936 1.00 10.31 192 CYS A N 1
ATOM 1445 C CA . CYS A 1 192 ? 16.538 -12.823 11.267 1.00 10.96 192 CYS A CA 1
ATOM 1446 C C . CYS A 1 192 ? 16.689 -14.187 10.612 1.00 11.14 192 CYS A C 1
ATOM 1447 O O . CYS A 1 192 ? 17.199 -14.307 9.478 1.00 12.42 192 CYS A O 1
ATOM 1450 N N . ASN A 1 193 ? 16.226 -15.204 11.331 1.00 10.72 193 ASN A N 1
ATOM 1451 C CA . ASN A 1 193 ? 16.329 -16.617 10.968 1.00 10.89 193 ASN A CA 1
ATOM 1452 C C . ASN A 1 193 ? 14.950 -17.247 10.948 1.00 10.75 193 ASN A C 1
ATOM 1453 O O . ASN A 1 193 ? 14.160 -17.028 11.864 1.00 11.67 193 ASN A O 1
ATOM 1458 N N . ASP A 1 194 ? 14.668 -18.042 9.913 1.00 11.21 194 ASP A N 1
ATOM 1459 C CA . ASP A 1 194 ? 13.526 -18.943 9.991 1.00 11.46 194 ASP A CA 1
ATOM 1460 C C . ASP A 1 194 ? 13.980 -20.155 10.827 1.00 11.17 194 ASP A C 1
ATOM 1461 O O . ASP A 1 194 ? 15.142 -20.257 11.228 1.00 11.45 194 ASP A O 1
ATOM 1466 N N . SER A 1 195 ? 13.051 -21.068 11.113 1.00 12.18 195 SER A N 1
ATOM 1467 C CA . SER A 1 195 ? 13.336 -22.250 11.926 1.00 12.23 195 SER A CA 1
ATOM 1468 C C . SER A 1 195 ? 12.813 -23.486 11.205 1.00 12.69 195 SER A C 1
ATOM 1469 O O . SER A 1 195 ? 11.707 -23.483 10.671 1.00 13.69 195 SER A O 1
ATOM 1472 N N . ARG A 1 196 ? 13.573 -24.583 11.262 1.00 12.87 196 ARG A N 1
ATOM 1473 C CA . ARG A 1 196 ? 13.101 -25.833 10.668 1.00 13.91 196 ARG A CA 1
ATOM 1474 C C . ARG A 1 196 ? 12.068 -26.538 11.529 1.00 13.91 196 ARG A C 1
ATOM 1475 O O . ARG A 1 196 ? 11.511 -27.542 11.092 1.00 15.95 196 ARG A O 1
ATOM 1483 N N . ASP A 1 197 ? 11.806 -26.046 12.729 1.00 12.50 197 ASP A N 1
ATOM 1484 C CA . ASP A 1 197 ? 11.025 -26.741 13.745 1.00 13.44 197 ASP A CA 1
ATOM 1485 C C . ASP A 1 197 ? 9.781 -25.955 14.112 1.00 14.09 197 ASP A C 1
ATOM 1486 O O . ASP A 1 197 ? 9.647 -24.771 13.806 1.00 14.55 197 ASP A O 1
ATOM 1491 N N . GLU A 1 198 ? 8.860 -26.645 14.784 1.00 14.58 198 GLU A N 1
ATOM 1492 C CA . GLU A 1 198 ? 7.627 -26.014 15.223 1.00 15.40 198 GLU A CA 1
ATOM 1493 C C . GLU A 1 198 ? 7.876 -25.032 16.373 1.00 14.46 198 GLU A C 1
ATOM 1494 O O . GLU A 1 198 ? 8.896 -25.081 17.073 1.00 14.66 198 GLU A O 1
ATOM 1500 N N . ALA A 1 199 ? 6.903 -24.130 16.574 1.00 14.32 199 ALA A N 1
ATOM 1501 C CA . ALA A 1 199 ? 7.001 -23.178 17.670 1.00 14.43 199 ALA A CA 1
ATOM 1502 C C . ALA A 1 199 ? 7.162 -23.925 18.989 1.00 14.73 199 ALA A C 1
ATOM 1503 O O . ALA A 1 199 ? 6.480 -24.925 19.245 1.00 15.11 199 ALA A O 1
ATOM 1505 N N . GLY A 1 200 ? 8.065 -23.427 19.830 1.00 14.46 200 GLY A N 1
ATOM 1506 C CA . GLY A 1 200 ? 8.276 -24.002 21.157 1.00 14.71 200 GLY A CA 1
ATOM 1507 C C . GLY A 1 200 ? 9.069 -25.286 21.162 1.00 14.71 200 GLY A C 1
ATOM 1508 O O . GLY A 1 200 ? 9.166 -25.924 22.209 1.00 16.33 200 GLY A O 1
ATOM 1509 N N . SER A 1 201 ? 9.689 -25.669 20.033 1.00 13.85 201 SER A N 1
ATOM 1510 C CA . SER A 1 201 ? 10.388 -26.950 19.975 1.00 14.68 201 SER A CA 1
ATOM 1511 C C . SER A 1 201 ? 11.564 -27.025 20.938 1.00 14.22 201 SER A C 1
ATOM 1512 O O . SER A 1 201 ? 11.971 -28.132 21.290 1.00 15.01 201 SER A O 1
ATOM 1515 N N . GLY A 1 202 ? 12.176 -25.894 21.294 1.00 13.05 202 GLY A N 1
ATOM 1516 C CA . GLY A 1 202 ? 13.416 -25.931 22.030 1.00 13.10 202 GLY A CA 1
ATOM 1517 C C . GLY A 1 202 ? 14.600 -26.416 21.249 1.00 13.10 202 GLY A C 1
ATOM 1518 O O . GLY A 1 202 ? 15.655 -26.673 21.856 1.00 15.54 202 GLY A O 1
ATOM 1519 N N . ARG A 1 203 ? 14.477 -26.597 19.929 1.00 12.52 203 ARG A N 1
ATOM 1520 C CA . ARG A 1 203 ? 15.597 -26.940 19.070 1.00 12.78 203 ARG A CA 1
ATOM 1521 C C . ARG A 1 203 ? 16.039 -25.685 18.334 1.00 12.97 203 ARG A C 1
ATOM 1522 O O . ARG A 1 203 ? 15.257 -24.757 18.154 1.00 14.55 203 ARG A O 1
ATOM 1530 N N . ASP A 1 204 ? 17.286 -25.661 17.884 1.00 12.73 204 ASP A N 1
ATOM 1531 C CA . ASP A 1 204 ? 17.850 -24.473 17.219 1.00 13.13 204 ASP A CA 1
ATOM 1532 C C . ASP A 1 204 ? 18.380 -24.872 15.859 1.00 14.10 204 ASP A C 1
ATOM 1533 O O . ASP A 1 204 ? 19.587 -25.168 15.712 1.00 15.59 204 ASP A O 1
ATOM 1538 N N . ARG A 1 205 ? 17.500 -24.927 14.881 1.00 13.85 205 ARG A N 1
ATOM 1539 C CA . ARG A 1 205 ? 17.872 -25.314 13.514 1.00 13.83 205 ARG A CA 1
ATOM 1540 C C . ARG A 1 205 ? 17.386 -24.207 12.600 1.00 12.31 205 ARG A C 1
ATOM 1541 O O . ARG A 1 205 ? 16.191 -24.121 12.280 1.00 13.28 205 ARG A O 1
ATOM 1549 N N . HIS A 1 206 ? 18.313 -23.336 12.216 1.00 11.69 206 HIS A N 1
ATOM 1550 C CA . HIS A 1 206 ? 17.909 -22.200 11.392 1.00 11.99 206 HIS A CA 1
ATOM 1551 C C . HIS A 1 206 ? 17.513 -22.677 10.012 1.00 12.77 206 HIS A C 1
ATOM 1552 O O . HIS A 1 206 ? 17.961 -23.716 9.527 1.00 14.04 206 HIS A O 1
ATOM 1559 N N . ALA A 1 207 ? 16.711 -21.865 9.348 1.00 12.23 207 ALA A N 1
ATOM 1560 C CA . ALA A 1 207 ? 16.315 -22.124 7.969 1.00 12.81 207 ALA A CA 1
ATOM 1561 C C . ALA A 1 207 ? 16.354 -20.826 7.191 1.00 11.80 207 ALA A C 1
ATOM 1562 O O . ALA A 1 207 ? 16.131 -19.744 7.741 1.00 12.11 207 ALA A O 1
ATOM 1564 N N . ASN A 1 208 ? 16.626 -20.951 5.884 1.00 12.14 208 ASN A N 1
ATOM 1565 C CA . ASN A 1 208 ? 16.448 -19.813 4.977 1.00 12.66 208 ASN A CA 1
ATOM 1566 C C . ASN A 1 208 ? 14.988 -19.397 5.022 1.00 13.38 208 ASN A C 1
ATOM 1567 O O . ASN A 1 208 ? 14.089 -20.184 5.341 1.00 13.56 208 ASN A O 1
ATOM 1572 N N . LEU A 1 209 ? 14.752 -18.127 4.722 1.00 13.71 209 LEU A N 1
ATOM 1573 C CA . LEU A 1 209 ? 13.429 -17.558 4.924 1.00 15.45 209 LEU A CA 1
ATOM 1574 C C . LEU A 1 209 ? 12.453 -18.202 3.970 1.00 16.49 209 LEU A C 1
ATOM 1575 O O . LEU A 1 209 ? 12.647 -18.181 2.744 1.00 17.39 209 LEU A O 1
ATOM 1580 N N . GLY A 1 210 ? 11.403 -18.793 4.532 1.00 17.48 210 GLY A N 1
ATOM 1581 C CA . GLY A 1 210 ? 10.437 -19.516 3.746 1.00 18.85 210 GLY A CA 1
ATOM 1582 C C . GLY A 1 210 ? 10.695 -20.997 3.651 1.00 19.03 210 GLY A C 1
ATOM 1583 O O . GLY A 1 210 ? 9.803 -21.724 3.202 1.00 20.87 210 GLY A O 1
ATOM 1584 N N . SER A 1 211 ? 11.887 -21.477 4.031 1.00 17.54 211 SER A N 1
ATOM 1585 C CA . SER A 1 211 ? 12.183 -22.899 3.988 1.00 17.92 211 SER A CA 1
ATOM 1586 C C . SER A 1 211 ? 11.831 -23.580 5.292 1.00 16.79 211 SER A C 1
ATOM 1587 O O . SER A 1 211 ? 11.900 -24.806 5.370 1.00 19.31 211 SER A O 1
ATOM 1590 N N . GLY A 1 212 ? 11.503 -22.811 6.322 1.00 15.82 212 GLY A N 1
ATOM 1591 C CA . GLY A 1 212 ? 11.156 -23.347 7.618 1.00 15.39 212 GLY A CA 1
ATOM 1592 C C . GLY A 1 212 ? 9.686 -23.165 7.919 1.00 15.53 212 GLY A C 1
ATOM 1593 O O . GLY A 1 212 ? 8.842 -23.185 7.013 1.00 17.59 212 GLY A O 1
ATOM 1594 N N . GLN A 1 213 ? 9.362 -23.016 9.189 1.00 14.31 213 GLN A N 1
ATOM 1595 C CA . GLN A 1 213 ? 7.990 -23.033 9.667 1.00 14.39 213 GLN A CA 1
ATOM 1596 C C . GLN A 1 213 ? 7.485 -21.659 10.099 1.00 15.08 213 GLN A C 1
ATOM 1597 O O . GLN A 1 213 ? 6.318 -21.553 10.515 1.00 17.00 213 GLN A O 1
ATOM 1603 N N . ILE A 1 214 ? 8.311 -20.629 10.055 1.00 14.04 214 ILE A N 1
ATOM 1604 C CA . ILE A 1 214 ? 7.895 -19.306 10.503 1.00 14.33 214 ILE A CA 1
ATOM 1605 C C . ILE A 1 214 ? 7.402 -18.530 9.286 1.00 15.30 214 ILE A C 1
ATOM 1606 O O . ILE A 1 214 ? 8.157 -18.256 8.342 1.00 16.89 214 ILE A O 1
ATOM 1611 N N . ASP A 1 215 ? 6.172 -18.058 9.358 1.00 15.95 215 ASP A N 1
ATOM 1612 C CA . ASP A 1 215 ? 5.617 -17.160 8.342 1.00 16.60 215 ASP A CA 1
ATOM 1613 C C . ASP A 1 215 ? 6.593 -16.013 8.098 1.00 15.50 215 ASP A C 1
ATOM 1614 O O . ASP A 1 215 ? 6.871 -15.226 9.042 1.00 15.64 215 ASP A O 1
ATOM 1619 N N . PRO A 1 216 ? 7.108 -15.845 6.858 1.00 15.39 216 PRO A N 1
ATOM 1620 C CA . PRO A 1 216 ? 8.073 -14.750 6.637 1.00 15.44 216 PRO A CA 1
ATOM 1621 C C . PRO A 1 216 ? 7.525 -13.386 6.970 1.00 14.85 216 PRO A C 1
ATOM 1622 O O . PRO A 1 216 ? 8.312 -12.505 7.322 1.00 14.73 216 PRO A O 1
ATOM 1626 N N . ASP A 1 217 ? 6.211 -13.169 6.833 1.00 14.89 217 ASP A N 1
ATOM 1627 C CA . ASP A 1 217 ? 5.690 -11.865 7.208 1.00 15.13 217 ASP A CA 1
ATOM 1628 C C . ASP A 1 217 ? 5.897 -11.556 8.690 1.00 14.22 217 ASP A C 1
ATOM 1629 O O . ASP A 1 217 ? 6.074 -10.401 9.045 1.00 14.81 217 ASP A O 1
ATOM 1634 N N . LEU A 1 218 ? 5.896 -12.577 9.572 1.00 14.39 218 LEU A N 1
ATOM 1635 C CA . LEU A 1 218 ? 6.181 -12.316 10.984 1.00 13.83 218 LEU A CA 1
ATOM 1636 C C . LEU A 1 218 ? 7.618 -11.824 11.162 1.00 13.58 218 LEU A C 1
ATOM 1637 O O . LEU A 1 218 ? 7.903 -10.974 12.019 1.00 13.73 218 LEU A O 1
ATOM 1642 N N . LEU A 1 219 ? 8.545 -12.402 10.385 1.00 12.41 219 LEU A N 1
ATOM 1643 C CA . LEU A 1 219 ? 9.946 -12.012 10.441 1.00 12.27 219 LEU A CA 1
ATOM 1644 C C . LEU A 1 219 ? 10.136 -10.600 9.921 1.00 12.24 219 LEU A C 1
ATOM 1645 O O . LEU A 1 219 ? 10.811 -9.787 10.546 1.00 12.55 219 LEU A O 1
ATOM 1650 N N . VAL A 1 220 ? 9.516 -10.268 8.781 1.00 12.43 220 VAL A N 1
ATOM 1651 C CA . VAL A 1 220 ? 9.603 -8.906 8.260 1.00 12.65 220 VAL A CA 1
ATOM 1652 C C . VAL A 1 220 ? 9.054 -7.911 9.276 1.00 12.55 220 VAL A C 1
ATOM 1653 O O . VAL A 1 220 ? 9.643 -6.842 9.517 1.00 12.56 220 VAL A O 1
ATOM 1657 N N . ALA A 1 221 ? 7.894 -8.229 9.862 1.00 12.82 221 ALA A N 1
ATOM 1658 C CA . ALA A 1 221 ? 7.286 -7.290 10.799 1.00 13.29 221 ALA A CA 1
ATOM 1659 C C . ALA A 1 221 ? 8.187 -7.078 12.012 1.00 12.76 221 ALA A C 1
ATOM 1660 O O . ALA A 1 221 ? 8.282 -5.950 12.527 1.00 13.35 221 ALA A O 1
ATOM 1662 N N . ALA A 1 222 ? 8.840 -8.150 12.507 1.00 12.63 222 ALA A N 1
ATOM 1663 C CA . ALA A 1 222 ? 9.722 -7.997 13.656 1.00 12.70 222 ALA A CA 1
ATOM 1664 C C . ALA A 1 222 ? 10.916 -7.125 13.276 1.00 12.23 222 ALA A C 1
ATOM 1665 O O . ALA A 1 222 ? 11.317 -6.249 14.041 1.00 12.31 222 ALA A O 1
ATOM 1667 N N . VAL A 1 223 ? 11.485 -7.349 12.083 1.00 12.03 223 VAL A N 1
ATOM 1668 C CA . VAL A 1 223 ? 12.607 -6.544 11.630 1.00 12.18 223 VAL A CA 1
ATOM 1669 C C . VAL A 1 223 ? 12.207 -5.073 11.537 1.00 11.97 223 VAL A C 1
ATOM 1670 O O . VAL A 1 223 ? 12.953 -4.195 11.969 1.00 12.47 223 VAL A O 1
ATOM 1674 N N . LYS A 1 224 ? 11.037 -4.790 10.990 1.00 12.81 224 LYS A N 1
ATOM 1675 C CA . LYS A 1 224 ? 10.600 -3.406 10.900 1.00 13.21 224 LYS A CA 1
ATOM 1676 C C . LYS A 1 224 ? 10.338 -2.795 12.275 1.00 13.77 224 LYS A C 1
ATOM 1677 O O . LYS A 1 224 ? 10.689 -1.626 12.539 1.00 14.71 224 LYS A O 1
ATOM 1683 N N . ALA A 1 225 ? 9.738 -3.554 13.191 1.00 13.00 225 ALA A N 1
ATOM 1684 C CA . ALA A 1 225 ? 9.453 -3.009 14.520 1.00 13.82 225 ALA A CA 1
ATOM 1685 C C . ALA A 1 225 ? 10.741 -2.703 15.267 1.00 13.42 225 ALA A C 1
ATOM 1686 O O . ALA A 1 225 ? 10.819 -1.708 16.004 1.00 14.40 225 ALA A O 1
ATOM 1688 N N . ALA A 1 226 ? 11.752 -3.553 15.124 1.00 12.35 226 ALA A N 1
ATOM 1689 C CA . ALA A 1 226 ? 13.000 -3.304 15.845 1.00 12.21 226 ALA A CA 1
ATOM 1690 C C . ALA A 1 226 ? 13.797 -2.174 15.221 1.00 11.80 226 ALA A C 1
ATOM 1691 O O . ALA A 1 226 ? 14.422 -1.387 15.936 1.00 13.00 226 ALA A O 1
ATOM 1693 N N . GLY A 1 227 ? 13.827 -2.097 13.897 1.00 11.50 227 GLY A N 1
ATOM 1694 C CA . GLY A 1 227 ? 14.570 -1.068 13.204 1.00 11.77 227 GLY A CA 1
ATOM 1695 C C . GLY A 1 227 ? 16.058 -1.236 13.171 1.00 11.40 227 GLY A C 1
ATOM 1696 O O . GLY A 1 227 ? 16.742 -0.348 12.636 1.00 12.11 227 GLY A O 1
ATOM 1697 N N . ALA A 1 228 ? 16.576 -2.305 13.751 1.00 11.31 228 ALA A N 1
ATOM 1698 C CA . ALA A 1 228 ? 18.004 -2.509 13.952 1.00 11.31 228 ALA A CA 1
ATOM 1699 C C . ALA A 1 228 ? 18.627 -3.109 12.699 1.00 11.05 228 ALA A C 1
ATOM 1700 O O . ALA A 1 228 ? 17.942 -3.719 11.861 1.00 11.17 228 ALA A O 1
ATOM 1702 N N . PRO A 1 229 ? 19.959 -3.041 12.580 1.00 10.67 229 PRO A N 1
ATOM 1703 C CA . PRO A 1 229 ? 20.646 -3.844 11.552 1.00 10.92 229 PRO A CA 1
ATOM 1704 C C . PRO A 1 229 ? 20.302 -5.317 11.742 1.00 10.76 229 PRO A C 1
ATOM 1705 O O . PRO A 1 229 ? 20.041 -5.777 12.863 1.00 11.09 229 PRO A O 1
ATOM 1709 N N . VAL A 1 230 ? 20.351 -6.051 10.633 1.00 10.41 230 VAL A N 1
ATOM 1710 C CA . VAL A 1 230 ? 19.896 -7.434 10.573 1.00 10.77 230 VAL A CA 1
ATOM 1711 C C . VAL A 1 230 ? 21.003 -8.345 10.061 1.00 10.75 230 VAL A C 1
ATOM 1712 O O . VAL A 1 230 ? 21.646 -8.050 9.037 1.00 11.76 230 VAL A O 1
ATOM 1716 N N . ILE A 1 231 ? 21.174 -9.485 10.723 1.00 10.76 231 ILE A N 1
ATOM 1717 C CA . ILE A 1 231 ? 22.021 -10.585 10.279 1.00 10.74 231 ILE A CA 1
ATOM 1718 C C . ILE A 1 231 ? 21.134 -11.785 9.997 1.00 10.46 231 ILE A C 1
ATOM 1719 O O . ILE A 1 231 ? 20.449 -12.276 10.913 1.00 11.27 231 ILE A O 1
ATOM 1724 N N . CYS A 1 232 ? 21.177 -12.305 8.772 1.00 10.92 232 CYS A N 1
ATOM 1725 C CA . CYS A 1 232 ? 20.595 -13.606 8.472 1.00 11.50 232 CYS A CA 1
ATOM 1726 C C . CYS A 1 232 ? 21.638 -14.682 8.747 1.00 10.75 232 CYS A C 1
ATOM 1727 O O . CYS A 1 232 ? 22.687 -14.725 8.076 1.00 11.71 232 CYS A O 1
ATOM 1730 N N . GLU A 1 233 ? 21.349 -15.569 9.687 1.00 10.96 233 GLU A N 1
ATOM 1731 C CA . GLU A 1 233 ? 22.284 -16.634 10.075 1.00 11.61 233 GLU A CA 1
ATOM 1732 C C . GLU A 1 233 ? 21.793 -17.945 9.470 1.00 11.90 233 GLU A C 1
ATOM 1733 O O . GLU A 1 233 ? 21.549 -18.946 10.132 1.00 13.34 233 GLU A O 1
ATOM 1739 N N . THR A 1 234 ? 21.683 -17.945 8.143 1.00 12.26 234 THR A N 1
ATOM 1740 C CA . THR A 1 234 ? 20.997 -18.999 7.411 1.00 12.86 234 THR A CA 1
ATOM 1741 C C . THR A 1 234 ? 21.974 -19.713 6.482 1.00 12.82 234 THR A C 1
ATOM 1742 O O . THR A 1 234 ? 23.114 -19.287 6.289 1.00 13.74 234 THR A O 1
ATOM 1746 N N . ALA A 1 235 ? 21.501 -20.798 5.878 1.00 13.33 235 ALA A N 1
ATOM 1747 C CA . ALA A 1 235 ? 22.381 -21.636 5.082 1.00 14.47 235 ALA A CA 1
ATOM 1748 C C . ALA A 1 235 ? 22.890 -20.876 3.874 1.00 15.21 235 ALA A C 1
ATOM 1749 O O . ALA A 1 235 ? 22.174 -20.081 3.246 1.00 15.24 235 ALA A O 1
ATOM 1751 N N . ASP A 1 236 ? 24.125 -21.198 3.512 1.00 17.33 236 ASP A N 1
ATOM 1752 C CA . ASP A 1 236 ? 24.892 -20.424 2.534 1.00 21.79 236 ASP A CA 1
ATOM 1753 C C . ASP A 1 236 ? 24.134 -20.176 1.239 1.00 22.16 236 ASP A C 1
ATOM 1754 O O . ASP A 1 236 ? 24.128 -19.048 0.727 1.00 22.88 236 ASP A O 1
ATOM 1759 N N . GLN A 1 237 ? 23.569 -21.234 0.632 1.00 23.13 237 GLN A N 1
ATOM 1760 C CA . GLN A 1 237 ? 23.076 -21.065 -0.737 1.00 25.21 237 GLN A CA 1
ATOM 1761 C C . GLN A 1 237 ? 21.920 -20.088 -0.811 1.00 25.03 237 GLN A C 1
ATOM 1762 O O . GLN A 1 237 ? 21.816 -19.350 -1.796 1.00 27.32 237 GLN A O 1
ATOM 1768 N N . GLY A 1 238 ? 21.042 -20.074 0.193 1.00 22.22 238 GLY A N 1
ATOM 1769 C CA . GLY A 1 238 ? 19.851 -19.247 0.176 1.00 19.54 238 GLY A CA 1
ATOM 1770 C C . GLY A 1 238 ? 20.016 -17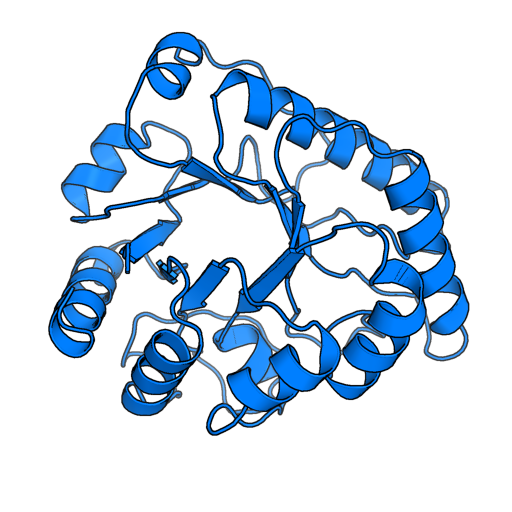.863 0.768 1.00 17.87 238 GLY A C 1
ATOM 1771 O O . GLY A 1 238 ? 19.071 -17.069 0.790 1.00 17.07 238 GLY A O 1
ATOM 1772 N N . ARG A 1 239 ? 21.210 -17.550 1.231 1.00 17.13 239 ARG A N 1
ATOM 1773 C CA . ARG A 1 239 ? 21.399 -16.352 2.029 1.00 16.76 239 ARG A CA 1
ATOM 1774 C C . ARG A 1 239 ? 21.311 -15.055 1.234 1.00 14.89 239 ARG A C 1
ATOM 1775 O O . ARG A 1 239 ? 20.754 -14.069 1.725 1.00 14.19 239 ARG A O 1
ATOM 1783 N N . LYS A 1 240 ? 21.855 -15.030 -0.002 1.00 14.52 240 LYS A N 1
ATOM 1784 C CA . LYS A 1 240 ? 21.709 -13.834 -0.828 1.00 14.95 240 LYS A CA 1
ATOM 1785 C C . LYS A 1 240 ? 20.232 -13.504 -1.031 1.00 14.03 240 LYS A C 1
ATOM 1786 O O . LYS A 1 240 ? 19.825 -12.335 -0.958 1.00 14.24 240 LYS A O 1
ATOM 1792 N N . ASP A 1 241 ? 19.410 -14.516 -1.307 1.00 13.79 241 ASP A N 1
ATOM 1793 C CA . ASP A 1 241 ? 17.996 -14.263 -1.499 1.00 13.69 241 ASP A CA 1
ATOM 1794 C C . ASP A 1 241 ? 17.316 -13.841 -0.205 1.00 13.11 241 ASP A C 1
ATOM 1795 O O . ASP A 1 241 ? 16.452 -12.967 -0.224 1.00 13.23 241 ASP A O 1
ATOM 1800 N N . ASP A 1 242 ? 17.716 -14.422 0.932 1.00 13.17 242 ASP A N 1
ATOM 1801 C CA . ASP A 1 242 ? 17.160 -13.993 2.230 1.00 13.01 242 ASP A CA 1
ATOM 1802 C C . ASP A 1 242 ? 17.358 -12.492 2.419 1.00 12.40 242 ASP A C 1
ATOM 1803 O O . ASP A 1 242 ? 16.429 -11.763 2.796 1.00 12.62 242 ASP A O 1
ATOM 1808 N N . ILE A 1 243 ? 18.592 -12.033 2.198 1.00 12.16 243 ILE A N 1
ATOM 1809 C CA . ILE A 1 243 ? 18.931 -10.623 2.370 1.00 12.15 243 ILE A CA 1
ATOM 1810 C C . ILE A 1 243 ? 18.132 -9.779 1.403 1.00 12.91 243 ILE A C 1
ATOM 1811 O O . ILE A 1 243 ? 17.559 -8.749 1.786 1.00 13.09 243 ILE A O 1
ATOM 1816 N N . ALA A 1 244 ? 18.089 -10.199 0.125 1.00 13.14 244 ALA A N 1
ATOM 1817 C CA . ALA A 1 244 ? 17.399 -9.406 -0.891 1.00 14.40 244 ALA A CA 1
ATOM 1818 C C . ALA A 1 244 ? 15.912 -9.301 -0.586 1.00 13.72 244 ALA A C 1
ATOM 1819 O O . ALA A 1 244 ? 15.293 -8.248 -0.808 1.00 14.03 244 ALA A O 1
ATOM 1821 N N . PHE A 1 245 ? 15.321 -10.391 -0.077 1.00 13.37 245 PHE A N 1
ATOM 1822 C CA . PHE A 1 245 ? 13.912 -10.390 0.297 1.00 13.44 245 PHE A CA 1
ATOM 1823 C C . PHE A 1 245 ? 13.665 -9.370 1.397 1.00 13.10 245 PHE A C 1
ATOM 1824 O O . PHE A 1 245 ? 12.753 -8.541 1.317 1.00 13.71 245 PHE A O 1
ATOM 1832 N N . LEU A 1 246 ? 14.457 -9.447 2.469 1.00 13.28 246 LEU A N 1
ATOM 1833 C CA . LEU A 1 246 ? 14.251 -8.489 3.556 1.00 13.32 246 LEU A CA 1
ATOM 1834 C C . LEU A 1 246 ? 14.474 -7.065 3.093 1.00 13.52 246 LEU A C 1
ATOM 1835 O O . LEU A 1 246 ? 13.768 -6.142 3.532 1.00 14.27 246 LEU A O 1
ATOM 1840 N N . ARG A 1 247 ? 15.491 -6.858 2.269 1.00 13.95 247 ARG A N 1
ATOM 1841 C CA . ARG A 1 247 ? 15.776 -5.511 1.785 1.00 15.22 247 ARG A CA 1
ATOM 1842 C C . ARG A 1 247 ? 14.579 -4.943 1.040 1.00 15.17 247 ARG A C 1
ATOM 1843 O O . ARG A 1 247 ? 14.179 -3.796 1.260 1.00 15.89 247 ARG A O 1
ATOM 1851 N N . GLU A 1 248 ? 13.990 -5.740 0.160 1.00 15.02 248 GLU A N 1
ATOM 1852 C CA . GLU A 1 248 ? 12.862 -5.263 -0.617 1.00 16.87 248 GLU A CA 1
ATOM 1853 C C . GLU A 1 248 ? 11.636 -5.046 0.262 1.00 17.02 248 GLU A C 1
ATOM 1854 O O . GLU A 1 248 ? 10.935 -4.044 0.121 1.00 18.38 248 GLU A O 1
ATOM 1860 N N . ARG A 1 249 ? 11.384 -5.969 1.208 1.00 15.89 249 ARG A N 1
ATOM 1861 C CA . ARG A 1 249 ? 10.195 -5.892 2.047 1.00 16.87 249 ARG A CA 1
ATOM 1862 C C . ARG A 1 249 ? 10.279 -4.775 3.073 1.00 18.02 249 ARG A C 1
ATOM 1863 O O . ARG A 1 249 ? 9.240 -4.348 3.580 1.00 20.13 249 ARG A O 1
ATOM 1871 N N . THR A 1 250 ? 11.475 -4.283 3.369 1.00 18.42 250 THR A N 1
ATOM 1872 C CA . THR A 1 250 ? 11.622 -3.200 4.346 1.00 20.29 250 THR A CA 1
ATOM 1873 C C . THR A 1 250 ? 11.893 -1.859 3.687 1.00 22.78 250 THR A C 1
ATOM 1874 O O . THR A 1 250 ? 12.089 -0.864 4.388 1.00 24.54 250 THR A O 1
ATOM 1878 N N . GLY A 1 251 ? 11.954 -1.816 2.358 1.00 24.09 251 GLY A N 1
ATOM 1879 C CA . GLY A 1 251 ? 12.253 -0.573 1.669 1.00 26.46 251 GLY A CA 1
ATOM 1880 C C . GLY A 1 251 ? 13.669 -0.088 1.876 1.00 28.76 251 GLY A C 1
ATOM 1881 O O . GLY A 1 251 ? 13.933 1.116 1.735 1.00 30.26 251 GLY A O 1
ATOM 1882 N N . SER A 1 252 ? 14.591 -0.981 2.230 1.00 28.56 252 SER A N 1
ATOM 1883 C CA . SER A 1 252 ? 15.990 -0.607 2.406 1.00 28.86 252 SER A CA 1
ATOM 1884 C C . SER A 1 252 ? 16.705 -0.567 1.048 1.00 31.99 252 SER A C 1
ATOM 1885 O O . SER A 1 252 ? 17.820 -0.051 0.961 1.00 34.83 252 SER A O 1
#

InterPro domains:
  IPR001719 AP endonuclease 2 [MF_00152] (1-250)
  IPR001719 AP endonuclease 2 [PS51432] (1-251)
  IPR001719 AP endonuclease 2 [PTHR21445] (1-249)
  IPR001719 AP endonuclease 2 [SM00518] (2-250)
  IPR001719 AP endonuclease 2 [cd00019] (3-249)
  IPR013022 Xylose isomerase-like, TIM barrel domain [PF01261] (14-248)
  IPR018246 AP endonuclease 2, zinc binding site [PS00729] (56-64)
  IPR018246 AP endonuclease 2, zinc binding site [PS00730] (158-165)
  IPR018246 AP endonuclease 2, zinc binding site [PS00731] (190-206)
  IPR036237 Xylose isomerase-like superfamily [SSF51658] (1-247)

Solvent-accessible surface area: 10969 Å² total; per-residue (Å²): 63,83,0,0,0,35,4,62,47,115,73,0,64,55,25,5,148,69,21,33,13,50,0,0,0,0,14,30,41,91,46,110,22,108,173,53,26,167,132,51,166,50,24,83,59,7,131,87,34,136,31,43,4,19,0,4,1,20,92,69,5,12,1,0,10,53,77,72,170,41,39,81,44,0,30,127,3,5,52,46,3,1,58,18,0,27,87,4,40,9,34,0,0,0,1,33,0,9,65,3,80,71,104,148,23,15,85,133,0,5,101,40,1,75,102,6,24,102,138,38,126,49,158,14,68,10,22,0,1,0,21,7,24,64,65,76,10,0,0,46,101,1,112,19,0,35,110,0,21,129,30,0,31,117,50,55,10,1,0,0,0,0,0,0,6,0,41,0,5,41,13,58,9,117,55,0,7,100,77,0,81,92,48,14,57,93,16,29,0,1,0,0,0,0,0,142,1,85,56,36,23,24,112,71,106,54,7,16,27,51,87,24,96,2,74,39,76,48,0,2,58,6,0,112,59,15,44,7,33,0,0,0,26,9,59,108,152,11,14,118,105,5,0,50,73,0,60,144,88,27,74,64

Radius of gyration: 17.07 Å; Cα contacts (8 Å, |Δi|>4): 580; chains: 1; bounding box: 43×28×45 Å

Sequence (252 aa):
MLIGSHVSPTDPLAAAEAEGADVVQIFLGNPQSWKAPKPRDDAAALKAATLPIYVHAPYLINLASANNRVRIPSRKILQETCAAAADIGAAAVIVHGGHVADDNDIDKGFQRWRKALDRLETEVPVYLENTAGGDHAMARRFDTIARLWDVIGDTGIGFCLDTCHTWAAGEALTDAVDRIKAITGRIDLVHCNDSRDEAGSGRDRHANLGSGQIDPDLLVAAVKAAGAPVICETADQGRKDDIAFLRERTGS

Nearest PDB structures (foldseek):
  5zhz-assembly1_A  TM=1.004E+00  e=8.279E-56  Mycobacterium tuberculosis H37Rv
  4hno-assembly1_A  TM=8.678E-01  e=1.058E-19  Thermotoga maritima MSB8
  2nq9-assembly1_A  TM=8.631E-01  e=9.505E-19  Escherichia coli
  8rly-assembly2_B  TM=8.428E-01  e=4.367E-18  Escherichia coli
  2nqj-assembly1_A  TM=8.644E-01  e=1.392E-17  Escherichia coli

Secondary structure (DSSP, 8-state):
--EEEE--SS-HHHHHHHHT-SSEEEESS-TT--SPPPP-TTHHHHHHSSS-EEEEPPTT--TT-S-HHHHHHHHHHHHHHHHHHHHTT-SEEEEE--B-SSGGGHHHHHHHHHHHHHH---SS-EEEE---S-SSBSSSSHHHHHHHHHHHGGGT-EEEEEHHHHHHTT--STTHHHHHHHHHS---EEE--EESS-TT-----EE-TTTSSS-HHHHHHHHHHH---EEE---GGGHHHHHHHHHHHTT-

=== Feature glossary ===
The features interleaved in this record are:

— What the protein is —

Sequence gives the chain of amino acids in standard one-letter code (A=alanine, C=cysteine, …, Y=tyrosine), read N→C. It is the only feature that is directly encoded by the gene; all structural features are derived from the folded form of this sequence.

Database cross-references. InterPro integrates a dozen domain/family signature databases into unified entries with residue-range hits. GO terms attach function/process/location labels with evidence codes. CATH codes position the fold in a four-level structural taxonomy. Organism is the NCBI-taxonomy species name.

— Where its atoms are —

Atomic coordinates in PDBx/mmCIF format — the same representation the Protein Data Bank distributes. Each line of the _atom_site loop places one backbone atom in Cartesian space (units: ångströms, origin: arbitrary).

The six renders are orthographic views along the three Cartesian axes in both directions. Representation (cartoon, sticks, or surface) and color scheme (sequence-rainbow or by-chain) vary across proteins so the training set covers all the common visualization conventions.

— Local backbone conformation —

Eight-state secondary structure (DSSP): H is the canonical α-helix, G the tighter 3₁₀-helix, I the wider π-helix; E/B are β-structure, T and S are turns and bends, and '-' is everything else. DSSP derives these from the pattern of main-chain N–H···O=C hydrogen bonds, not from the sequence.

P-SEA three-state annotation labels each residue as helix, strand, or coil based purely on the geometry of the Cα trace. It serves as a fallback when the full backbone (and thus DSSP) is unavailable.

The φ/ψ torsion pair specifies the backbone conformation at each residue. φ rotates about the N–Cα bond, ψ about the Cα–C bond. Steric clashes forbid most of the (φ, ψ) plane — the allowed regions (α-helix basin, β-sheet basin, left-handed helix) are the Ramachandran-allowed regions.

— Global shape and packing —

The geometric summary reports three shape descriptors. Rg (radius of gyration) measures how spread out the Cα atoms are about their centre of mass; compact globular proteins have small Rg, elongated or unfolded ones large. Cα contacts (<8 Å, |i−j|>4) count long-range residue pairs in spatial proximity — high for tightly packed folds, near zero for rods or random coil. The bounding-box extents give the protein's footprint along x, y, z in Å.

Solvent-accessible surface area (SASA) is the area in Å² traced out by the centre of a 1.4 Å probe sphere (a water molecule) rolled over the protein's van der Waals surface (Shrake–Rupley / Lee–Richards construction). Buried residues have near-zero SASA; fully exposed residues can exceed 200 Å². The total SASA scales roughly with the number of surface residues.

The contact map is a binary N×N matrix image: pixel (i, j) is dark where Cα_i and Cα_j are within 8 Å and |i−j|>4. Because the |i−j|>4 filter removes local helical contacts, off-diagonal stripes parallel to the main diagonal indicate parallel β-sheets; stripes perpendicular to it indicate antiparallel β-sheets. The Ramachandran plot scatters every residue's (φ, ψ) pair against the sterically allowed regions. The PAE heatmap renders the predicted-aligned-error matrix.

— Structural neighborhood —

3Di is Foldseek's structural alphabet. Each residue is assigned one of twenty discrete states based on how its Cα sits relative to its spatial (not sequential) neighbors. Aligning 3Di strings finds structural homologs roughly as well as full 3D superposition, but orders of magnitude faster.

Nearest PDB neighbors are the top structural matches found by Foldseek when searching this structure against the entire Protein Data Bank. Each hit reports a TM-score (0 to 1; >0.5 almost always implies the same fold) and an E-value. These are *structural* homologs — they may share no detectable sequence similarity.

— Confidence and disorder —

For AlphaFold models, the B-factor field carries pLDDT — the model's own estimate of local accuracy on a 0–100 scale. Regions with pLDDT<50 should be treated as essentially unmodeled; they often correspond to intrinsically disordered segments.

Crystallographic B-factors measure how much each atom's electron density is smeared out, in Å². They rise in mobile loops and surface residues and fall in the buried interior. In AlphaFold models this column is repurposed to hold pLDDT instead.

Predicted aligned error is AlphaFold's pairwise confidence. Unlike pLDDT (per-residue), PAE is per-residue-pair and captures whether two parts of the structure are correctly placed relative to each other. Units are ångströms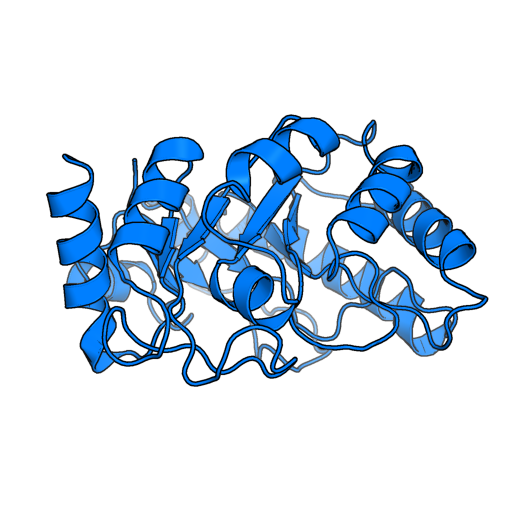 of expected positional error.